Protein AF-A0A382SKE9-F1 (afdb_monomer)

Secondary structure (DSSP, 8-state):
--------HHHHHHTSSTT-EEEETTEEEEE--THHHHHHHHHHTTT---TTGGGB---HHHHTTSPPPGGGPPPP--BPPPPGGGGT-SS---S-EEE---EEEE--TTSTTS-EEEEETTS--SS-S--TTEEE-SEEEE-TTS-EE---HHHHHHTT-TT-----EEEEESSSSGGGEEEEETTT--EEEHHHHHHT--B-----GGGSPTTPPPP----SSBPEEEETT-TTS------------SS--HHHHHHHHHHHHHHH-SSHHHHHHT-----------PPP----------

Foldseek 3Di:
DQDADDDDLCCQQWPQDAQAWDQDPVAIKGFAHLVLLQVLLCVLQVNPSCPPPVFWDDDVVVQVVFDQDDPNDHTDTDGGDDDCVVSVNPGDDSTDIEHPDQKKKFCDCPFPVSFIKIAGHPDADPRDPDRPRIHHDQKWKAWPVLATHHQPVVCLQCVPPPPDPARMWTWQAPDPDQQRIKIAGPPPRRIDGSVSSQVSSFFAQRWRSSNDDYPDDTHGNGDPTGMGMDGSPDPVNDGRDDDDDDDDDPDPCVVVSVVVVVVVVVVVDPDPCVVCPPDPPPPDPDDDDDDDDDDDDDDDDD

Organism: NCBI:txid408172

pLDDT: mean 79.47, std 17.94, range [29.47, 97.69]

Solvent-accessible surface area (backbone atoms only — not comparable to full-atom values): 18640 Å² total; per-residue (Å²): 130,87,82,76,84,89,72,55,62,65,46,36,62,58,70,50,36,64,58,18,70,44,87,47,96,90,45,40,22,27,23,23,45,71,70,36,38,40,59,38,45,22,60,58,46,78,64,44,75,47,55,66,65,78,34,48,54,92,44,74,72,63,52,70,69,48,64,77,24,74,94,82,45,72,58,67,79,52,66,60,76,80,55,49,79,83,50,70,46,86,84,74,80,44,74,42,65,42,81,38,56,57,39,28,35,33,62,47,75,84,38,94,84,63,45,28,40,36,35,49,64,96,56,74,61,91,87,47,95,67,76,88,40,58,42,59,49,63,61,28,26,33,35,92,86,72,29,42,44,64,65,54,56,54,49,22,76,47,74,68,53,86,86,62,86,61,68,47,28,41,37,44,74,83,44,97,48,49,82,34,25,39,38,28,36,75,81,78,66,56,65,47,36,45,52,62,35,40,75,45,53,48,65,26,45,44,21,51,70,26,78,54,61,88,92,54,80,87,61,58,86,47,42,95,45,58,36,42,67,42,54,62,83,41,74,87,74,51,80,58,90,80,87,87,84,85,86,77,78,94,57,91,51,60,67,61,52,50,51,52,53,51,51,50,53,59,70,70,47,94,46,77,65,66,67,52,70,78,52,81,78,77,83,69,93,66,87,83,78,79,83,88,84,82,83,85,87,79,88,79,92,130

Mean predicted aligned error: 12.37 Å

Structure (mmCIF, N/CA/C/O backbone):
data_AF-A0A382SKE9-F1
#
_entry.id   AF-A0A382SKE9-F1
#
loop_
_atom_site.group_PDB
_atom_site.id
_atom_site.type_symbol
_atom_site.label_atom_id
_atom_site.label_alt_id
_atom_site.label_comp_id
_atom_site.label_asym_id
_atom_site.label_entity_id
_atom_site.label_seq_id
_atom_site.pdbx_PDB_ins_code
_atom_site.Cartn_x
_atom_site.Cartn_y
_atom_site.Cartn_z
_atom_site.occupancy
_atom_site.B_iso_or_equiv
_atom_site.auth_seq_id
_atom_site.auth_comp_id
_atom_site.auth_asym_id
_atom_site.auth_atom_id
_atom_site.pdbx_PDB_model_num
ATOM 1 N N . MET A 1 1 ? 15.390 18.878 5.653 1.00 39.81 1 MET A N 1
ATOM 2 C CA . MET A 1 1 ? 15.939 18.165 4.479 1.00 39.81 1 MET A CA 1
ATOM 3 C C . MET A 1 1 ? 14.994 17.024 4.163 1.00 39.81 1 MET A C 1
ATOM 5 O O . MET A 1 1 ? 14.797 16.182 5.027 1.00 39.81 1 MET A O 1
ATOM 9 N N . THR A 1 2 ? 14.357 17.025 2.995 1.00 45.34 2 THR A N 1
ATOM 10 C CA . THR A 1 2 ? 13.498 15.916 2.563 1.00 45.34 2 THR A CA 1
ATOM 11 C C . THR A 1 2 ? 14.372 14.668 2.455 1.00 45.34 2 THR A C 1
ATOM 13 O O . THR A 1 2 ? 15.352 14.669 1.715 1.00 45.34 2 THR A O 1
ATOM 16 N N . GLN A 1 3 ? 14.110 13.644 3.267 1.00 57.84 3 GLN A N 1
ATOM 17 C CA . GLN A 1 3 ? 14.824 12.375 3.155 1.00 57.84 3 GLN A CA 1
ATOM 18 C C . GLN A 1 3 ? 14.276 11.651 1.925 1.00 57.84 3 GLN A C 1
ATOM 20 O O . GLN A 1 3 ? 13.113 11.252 1.905 1.00 57.84 3 GLN A O 1
ATOM 25 N N . HIS A 1 4 ? 15.097 11.548 0.885 1.00 67.00 4 HIS A N 1
ATOM 26 C CA . HIS A 1 4 ? 14.795 10.771 -0.312 1.00 67.00 4 HIS A CA 1
ATOM 27 C C . HIS A 1 4 ? 15.313 9.346 -0.106 1.00 67.00 4 HIS A C 1
ATOM 29 O O . HIS A 1 4 ? 16.349 9.153 0.531 1.00 67.00 4 HIS A O 1
ATOM 35 N N . ILE A 1 5 ? 14.580 8.356 -0.612 1.00 77.44 5 ILE A N 1
ATOM 36 C CA . ILE A 1 5 ? 15.021 6.960 -0.591 1.00 77.44 5 ILE A CA 1
ATOM 37 C C . ILE A 1 5 ? 15.676 6.664 -1.928 1.00 77.44 5 ILE A C 1
ATOM 39 O O . ILE A 1 5 ? 15.006 6.644 -2.960 1.00 77.44 5 ILE A O 1
ATOM 43 N N . ASP A 1 6 ? 16.978 6.407 -1.887 1.00 82.19 6 ASP A N 1
ATOM 44 C CA . ASP A 1 6 ? 17.713 5.923 -3.044 1.00 82.19 6 ASP A CA 1
ATOM 45 C C . ASP A 1 6 ? 17.542 4.407 -3.156 1.00 82.19 6 ASP A C 1
ATOM 47 O O . ASP A 1 6 ? 17.850 3.650 -2.231 1.00 82.19 6 ASP A O 1
ATOM 51 N N . LEU A 1 7 ? 17.050 3.959 -4.310 1.00 85.44 7 LEU A N 1
ATOM 52 C CA . LEU A 1 7 ? 16.898 2.546 -4.636 1.00 85.44 7 LEU A CA 1
ATOM 53 C C . LEU A 1 7 ? 17.898 2.159 -5.716 1.00 85.44 7 LEU A C 1
ATOM 55 O O . LEU A 1 7 ? 18.053 2.842 -6.729 1.00 85.44 7 LEU A O 1
ATOM 59 N N . ARG A 1 8 ? 18.548 1.010 -5.538 1.00 87.88 8 ARG A N 1
ATOM 60 C CA . ARG A 1 8 ? 19.325 0.393 -6.617 1.00 87.88 8 ARG A CA 1
ATOM 61 C C . ARG A 1 8 ? 18.367 -0.089 -7.705 1.00 87.88 8 ARG A C 1
ATOM 63 O O . ARG A 1 8 ? 17.290 -0.595 -7.393 1.00 87.88 8 ARG A O 1
ATOM 70 N N . ALA A 1 9 ? 18.794 -0.048 -8.967 1.00 86.88 9 ALA A N 1
ATOM 71 C CA . ALA A 1 9 ? 17.997 -0.555 -10.089 1.00 86.88 9 ALA A CA 1
ATOM 72 C C . ALA A 1 9 ? 17.518 -2.003 -9.866 1.00 86.88 9 ALA A C 1
ATOM 74 O O . ALA A 1 9 ? 16.370 -2.333 -10.144 1.00 86.88 9 ALA A O 1
ATOM 75 N N . SER A 1 10 ? 18.360 -2.857 -9.277 1.00 88.38 10 SER A N 1
ATOM 76 C CA . SER A 1 10 ? 17.974 -4.223 -8.916 1.00 88.38 10 SER A CA 1
ATOM 77 C C . SER A 1 10 ? 16.873 -4.276 -7.854 1.00 88.38 10 SER A C 1
ATOM 79 O O . SER A 1 10 ? 15.974 -5.099 -7.960 1.00 88.38 10 SER A O 1
ATOM 81 N N . GLN A 1 11 ? 16.890 -3.395 -6.852 1.00 89.44 11 GLN A N 1
ATOM 82 C CA . GLN A 1 11 ? 15.821 -3.337 -5.850 1.00 89.44 11 GLN A CA 1
ATOM 83 C C . GLN A 1 11 ? 14.504 -2.892 -6.488 1.00 89.44 11 GLN A C 1
ATOM 85 O O . GLN A 1 11 ? 13.467 -3.485 -6.204 1.00 89.44 11 GLN A O 1
ATOM 90 N N . LEU A 1 12 ? 14.553 -1.908 -7.390 1.00 88.44 12 LEU A N 1
ATOM 91 C CA . LEU A 1 12 ? 13.379 -1.468 -8.137 1.00 88.44 12 LEU A CA 1
ATOM 92 C C . LEU A 1 12 ? 12.776 -2.604 -8.976 1.00 88.44 12 LEU A C 1
ATOM 94 O O . LEU A 1 12 ? 11.573 -2.829 -8.929 1.00 88.44 12 LEU A O 1
ATOM 98 N N . LEU A 1 13 ? 13.609 -3.340 -9.712 1.00 87.88 13 LEU A N 1
ATOM 99 C CA . LEU A 1 13 ? 13.142 -4.395 -10.613 1.00 87.88 13 LEU A CA 1
ATOM 100 C C . LEU A 1 13 ? 12.685 -5.659 -9.876 1.00 87.88 13 LEU A C 1
ATOM 102 O O . LEU A 1 13 ? 11.699 -6.273 -10.275 1.00 87.88 13 LEU A O 1
ATOM 106 N N . PHE A 1 14 ? 13.388 -6.057 -8.812 1.00 87.88 14 PHE A N 1
ATOM 107 C CA . PHE A 1 14 ? 13.167 -7.358 -8.176 1.00 87.88 14 PHE A CA 1
ATOM 108 C C . PHE A 1 14 ? 12.339 -7.324 -6.901 1.00 87.88 14 PHE A C 1
ATOM 110 O O . PHE A 1 14 ? 11.853 -8.390 -6.537 1.00 87.88 14 PHE A O 1
ATOM 117 N N . ASN A 1 15 ? 12.175 -6.161 -6.253 1.00 87.56 15 ASN A N 1
ATOM 118 C CA . ASN A 1 15 ? 11.471 -6.029 -4.968 1.00 87.56 15 ASN A CA 1
ATOM 119 C C . ASN A 1 15 ? 10.413 -4.912 -4.945 1.00 87.56 15 ASN A C 1
ATOM 121 O O . ASN A 1 15 ? 9.467 -4.995 -4.165 1.00 87.56 15 ASN A O 1
ATOM 125 N N . HIS A 1 16 ? 10.594 -3.852 -5.741 1.00 88.88 16 HIS A N 1
ATOM 126 C CA . HIS A 1 16 ? 9.855 -2.597 -5.578 1.00 88.88 16 HIS A CA 1
ATOM 127 C C . HIS A 1 16 ? 9.208 -2.074 -6.869 1.00 88.88 16 HIS A C 1
ATOM 129 O O . HIS A 1 16 ? 9.107 -0.866 -7.077 1.00 88.88 16 HIS A O 1
ATOM 135 N N . GLY A 1 17 ? 8.769 -2.970 -7.754 1.00 89.38 17 GLY A N 1
ATOM 136 C CA . GLY A 1 17 ? 8.074 -2.576 -8.981 1.00 89.38 17 GLY A CA 1
ATOM 137 C C . GLY A 1 17 ? 6.630 -2.098 -8.738 1.00 89.38 17 GLY A C 1
ATOM 138 O O . GLY A 1 17 ? 6.156 -2.096 -7.601 1.00 89.38 17 GLY A O 1
ATOM 139 N N . PRO A 1 18 ? 5.899 -1.717 -9.800 1.00 89.75 18 PRO A N 1
ATOM 140 C CA . PRO A 1 18 ? 4.467 -1.418 -9.772 1.00 89.75 18 PRO A CA 1
ATOM 141 C C . PRO A 1 18 ? 3.656 -2.427 -8.953 1.00 89.75 18 PRO A C 1
ATOM 143 O O . PRO A 1 18 ? 3.809 -3.635 -9.130 1.00 89.75 18 PRO A O 1
ATOM 146 N N . GLY A 1 19 ? 2.808 -1.935 -8.051 1.00 91.25 19 GLY A N 1
ATOM 147 C CA . GLY A 1 19 ? 2.016 -2.741 -7.116 1.00 91.25 19 GLY A CA 1
ATOM 148 C C . GLY A 1 19 ? 2.720 -3.105 -5.808 1.00 91.25 19 GLY A C 1
ATOM 149 O O . GLY A 1 19 ? 2.055 -3.553 -4.877 1.00 91.25 19 GLY A O 1
ATOM 150 N N . SER A 1 20 ? 4.034 -2.903 -5.695 1.00 93.19 20 SER A N 1
ATOM 151 C CA . SER A 1 20 ? 4.752 -3.128 -4.437 1.00 93.19 20 SER A CA 1
ATOM 152 C C . SER A 1 20 ? 4.498 -2.004 -3.428 1.00 93.19 20 SER A C 1
ATOM 154 O O . SER A 1 20 ? 4.253 -0.855 -3.806 1.00 93.19 20 SER A O 1
ATOM 156 N N . ILE A 1 21 ? 4.594 -2.334 -2.138 1.00 94.56 21 ILE A N 1
ATOM 157 C CA . ILE A 1 21 ? 4.507 -1.370 -1.036 1.00 94.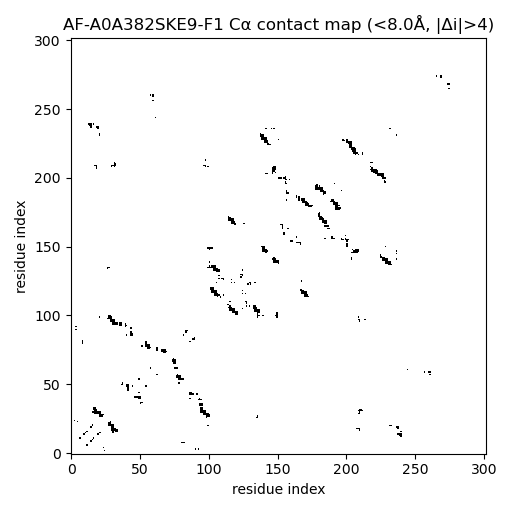56 21 ILE A CA 1
ATOM 158 C C . ILE A 1 21 ? 5.926 -1.018 -0.575 1.00 94.56 21 ILE A C 1
ATOM 160 O O . ILE A 1 21 ? 6.715 -1.892 -0.215 1.00 94.56 21 ILE A O 1
ATOM 164 N N . LEU A 1 22 ? 6.234 0.275 -0.572 1.00 91.94 22 LEU A N 1
ATOM 165 C CA . LEU A 1 22 ? 7.480 0.871 -0.108 1.00 91.94 22 LEU A CA 1
ATOM 166 C C . LEU A 1 22 ? 7.272 1.553 1.241 1.00 91.94 22 LEU A C 1
ATOM 168 O O . LEU A 1 22 ? 6.357 2.357 1.396 1.00 91.94 22 LEU A O 1
ATOM 172 N N . GLU A 1 23 ? 8.161 1.296 2.199 1.00 90.69 23 GLU A N 1
ATOM 173 C CA . GLU A 1 23 ? 8.243 2.101 3.419 1.00 90.69 23 GLU A CA 1
ATOM 174 C C . GLU A 1 23 ? 8.985 3.395 3.125 1.00 90.69 23 GLU A C 1
ATOM 176 O O . GLU A 1 23 ? 10.154 3.360 2.737 1.00 90.69 23 GLU A O 1
ATOM 181 N N . THR A 1 24 ? 8.334 4.535 3.344 1.00 88.31 24 THR A N 1
ATOM 182 C CA . THR A 1 24 ? 9.007 5.831 3.296 1.00 88.31 24 THR A CA 1
ATOM 183 C C . THR A 1 24 ? 9.057 6.481 4.665 1.00 88.31 24 THR A C 1
ATOM 185 O O . THR A 1 24 ? 8.351 6.102 5.597 1.00 88.31 24 THR A O 1
ATOM 188 N N . THR A 1 25 ? 9.878 7.516 4.778 1.00 83.94 25 THR A N 1
ATOM 189 C CA . THR A 1 25 ? 9.990 8.348 5.981 1.00 83.94 25 THR A CA 1
ATOM 190 C C . THR A 1 25 ? 8.701 9.107 6.294 1.00 83.94 25 THR A C 1
ATOM 192 O O . THR A 1 25 ? 8.502 9.525 7.427 1.00 83.94 25 THR A O 1
ATOM 195 N N . ARG A 1 26 ? 7.806 9.252 5.306 1.00 84.94 26 ARG A N 1
ATOM 196 C CA . ARG A 1 26 ? 6.473 9.855 5.452 1.00 84.94 26 ARG A CA 1
ATOM 197 C C . ARG A 1 26 ? 5.353 8.814 5.508 1.00 84.94 26 ARG A C 1
ATOM 199 O O . ARG A 1 26 ? 4.191 9.156 5.341 1.00 84.94 26 ARG A O 1
ATOM 206 N N . GLY A 1 27 ? 5.704 7.548 5.718 1.00 90.06 27 GLY A N 1
ATOM 207 C CA . GLY A 1 27 ? 4.767 6.436 5.721 1.00 90.06 27 GLY A CA 1
ATOM 208 C C . GLY A 1 27 ? 4.791 5.625 4.427 1.00 90.06 27 GLY A C 1
ATOM 209 O O . GLY A 1 27 ? 5.575 5.896 3.511 1.00 90.06 27 GLY A O 1
ATOM 210 N N . PRO A 1 28 ? 3.983 4.566 4.366 1.00 94.12 28 PRO A N 1
ATOM 211 C CA . PRO A 1 28 ? 4.026 3.632 3.264 1.00 94.12 28 PRO A CA 1
ATOM 212 C C . PRO A 1 28 ? 3.309 4.137 2.020 1.00 94.12 28 PRO A C 1
ATOM 214 O O . PRO A 1 28 ? 2.288 4.825 2.081 1.00 94.12 28 PRO A O 1
ATOM 217 N N . VAL A 1 29 ? 3.856 3.753 0.875 1.00 92.94 29 VAL A N 1
ATOM 218 C CA . VAL A 1 29 ? 3.311 4.088 -0.436 1.00 92.94 29 VAL A CA 1
ATOM 219 C C . VAL A 1 29 ? 3.298 2.858 -1.330 1.00 92.94 29 VAL A C 1
ATOM 221 O O . VAL A 1 29 ? 4.190 2.019 -1.251 1.00 92.94 29 VAL A O 1
ATOM 224 N N . VAL A 1 30 ? 2.314 2.757 -2.213 1.00 93.75 30 VAL A N 1
ATOM 225 C CA . VAL A 1 30 ? 2.325 1.808 -3.326 1.00 93.75 30 VAL A CA 1
ATOM 226 C C . VAL A 1 30 ? 3.017 2.444 -4.531 1.00 93.75 30 VAL A C 1
ATOM 228 O O . VAL A 1 30 ? 2.797 3.619 -4.835 1.00 93.75 30 VAL A O 1
ATOM 231 N N . VAL A 1 31 ? 3.863 1.683 -5.223 1.00 91.81 31 VAL A N 1
ATOM 232 C CA . VAL A 1 31 ? 4.441 2.093 -6.512 1.00 91.81 31 VAL A CA 1
ATOM 233 C C . VAL A 1 31 ? 3.374 1.934 -7.586 1.00 91.81 31 VAL A C 1
ATOM 235 O O . VAL A 1 31 ? 2.804 0.853 -7.713 1.00 91.81 31 VAL A O 1
ATOM 238 N N . THR A 1 32 ? 3.088 2.983 -8.357 1.00 89.44 32 THR A N 1
ATOM 239 C CA . THR A 1 32 ? 1.950 2.971 -9.288 1.00 89.44 32 THR A CA 1
ATOM 240 C C . THR A 1 32 ? 2.293 2.298 -10.611 1.00 89.44 32 THR A C 1
ATOM 242 O O . THR A 1 32 ? 2.007 1.126 -10.824 1.00 89.44 32 THR A O 1
ATOM 245 N N . HIS A 1 33 ? 2.974 2.994 -11.508 1.00 83.50 33 HIS A N 1
ATOM 246 C CA . HIS A 1 33 ? 3.354 2.451 -12.803 1.00 83.50 33 HIS A CA 1
ATOM 247 C C . HIS A 1 33 ? 4.697 3.015 -13.252 1.00 83.50 33 HIS A C 1
ATOM 249 O O . HIS A 1 33 ? 5.097 4.123 -12.891 1.00 83.50 33 HIS A O 1
ATOM 255 N N . PHE A 1 34 ? 5.384 2.267 -14.115 1.00 79.50 34 PHE A N 1
ATOM 256 C CA . PHE A 1 34 ? 6.631 2.733 -14.716 1.00 79.50 34 PHE A CA 1
ATOM 257 C C . PHE A 1 34 ? 6.430 3.821 -15.771 1.00 79.50 34 PHE A C 1
ATOM 259 O O . PHE A 1 34 ? 7.391 4.498 -16.104 1.00 79.50 34 PHE A O 1
ATOM 266 N N . GLY A 1 35 ? 5.203 4.061 -16.252 1.00 72.50 35 GLY A N 1
ATOM 267 C CA . GLY A 1 35 ? 4.931 5.198 -17.147 1.00 72.50 35 GLY A CA 1
ATOM 268 C C . GLY A 1 35 ? 5.333 6.556 -16.546 1.00 72.50 35 GLY A C 1
ATOM 269 O O . GLY A 1 35 ? 5.729 7.451 -17.281 1.00 72.50 35 GLY A O 1
ATOM 270 N N . GLY A 1 36 ? 5.334 6.686 -15.211 1.00 67.25 36 GLY A N 1
ATOM 271 C CA . GLY A 1 36 ? 5.851 7.877 -14.535 1.00 67.25 36 GLY A CA 1
ATOM 272 C C . GLY A 1 36 ? 7.364 8.077 -14.690 1.00 67.25 36 GLY A C 1
ATOM 273 O O . GLY A 1 36 ? 7.828 9.206 -14.554 1.00 67.25 36 GLY A O 1
ATOM 274 N N . LEU A 1 37 ? 8.133 7.024 -15.002 1.00 76.06 37 LEU A N 1
ATOM 275 C CA . LEU A 1 37 ? 9.566 7.142 -15.291 1.00 76.06 37 LEU A CA 1
ATOM 276 C C . LEU A 1 37 ? 9.797 7.973 -16.551 1.00 76.06 37 LEU A C 1
ATOM 278 O O . LEU A 1 37 ? 10.648 8.850 -16.531 1.00 76.06 37 LEU A O 1
ATOM 282 N N . ASP A 1 38 ? 9.023 7.737 -17.613 1.00 73.12 38 ASP A N 1
ATOM 283 C CA . ASP A 1 38 ? 9.153 8.463 -18.881 1.00 73.12 38 ASP A CA 1
ATOM 284 C C . ASP A 1 38 ? 8.918 9.965 -18.682 1.00 73.12 38 ASP A C 1
ATOM 286 O O . ASP A 1 38 ? 9.811 10.784 -18.906 1.00 73.12 38 ASP A O 1
ATOM 290 N N . SER A 1 39 ? 7.772 10.326 -18.095 1.00 72.81 39 SER A N 1
ATOM 291 C CA . SER A 1 39 ? 7.455 11.727 -17.811 1.00 72.81 39 SER A CA 1
ATOM 292 C C . SER A 1 39 ? 8.457 12.380 -16.855 1.00 72.81 39 SER A C 1
ATOM 294 O O . SER A 1 39 ? 8.861 13.520 -17.075 1.00 72.81 39 SER A O 1
ATOM 296 N N . SER A 1 40 ? 8.878 11.676 -15.797 1.00 74.50 40 SER A N 1
ATOM 297 C CA . SER A 1 40 ? 9.775 12.252 -14.787 1.00 74.50 40 SER A CA 1
ATOM 298 C C . SER A 1 40 ? 11.200 12.409 -15.320 1.00 74.50 40 SER A C 1
ATOM 300 O O . SER A 1 40 ? 11.827 13.436 -15.081 1.00 74.50 40 SER A O 1
ATOM 302 N N . ILE A 1 41 ? 11.713 11.439 -16.084 1.00 75.44 41 ILE A N 1
ATOM 303 C CA . ILE A 1 41 ? 13.044 11.524 -16.705 1.00 75.44 41 ILE A CA 1
ATOM 304 C C . ILE A 1 41 ? 13.053 12.583 -17.812 1.00 75.44 41 ILE A C 1
ATOM 306 O O . ILE A 1 41 ? 14.002 13.365 -17.897 1.00 75.44 41 ILE A O 1
ATOM 310 N N . GLY A 1 42 ? 11.992 12.669 -18.620 1.00 70.12 42 GLY A N 1
ATOM 311 C CA . GLY A 1 42 ? 11.848 13.721 -19.627 1.00 70.12 42 GLY A CA 1
ATOM 312 C C . GLY A 1 42 ? 11.896 15.126 -19.014 1.00 70.12 42 GLY A C 1
ATOM 313 O O . GLY A 1 42 ? 12.582 16.004 -19.535 1.00 70.12 42 GLY A O 1
ATOM 314 N N . MET A 1 43 ? 11.247 15.337 -17.861 1.00 69.44 43 MET A N 1
ATOM 315 C CA . MET A 1 43 ? 11.334 16.609 -17.129 1.00 69.44 43 MET A CA 1
ATOM 316 C C . MET A 1 43 ? 12.750 16.902 -16.615 1.00 69.44 43 MET A C 1
ATOM 318 O O . MET A 1 43 ? 13.204 18.040 -16.706 1.00 69.44 43 MET A O 1
ATOM 322 N N . LEU A 1 44 ? 13.457 15.894 -16.093 1.00 70.62 44 LEU A N 1
ATOM 323 C CA . LEU A 1 44 ? 14.796 16.068 -15.510 1.00 70.62 44 LEU A CA 1
ATOM 324 C C . LEU A 1 44 ? 15.875 16.368 -16.547 1.00 70.62 44 LEU A C 1
ATOM 326 O O . LEU A 1 44 ? 16.840 17.064 -16.259 1.00 70.62 44 LEU A O 1
ATOM 330 N N . THR A 1 45 ? 15.685 15.895 -17.771 1.00 65.94 45 THR A N 1
ATOM 331 C CA . THR A 1 45 ? 16.643 16.056 -18.868 1.00 65.94 45 THR A CA 1
ATOM 332 C C . THR A 1 45 ? 16.324 17.274 -19.748 1.00 65.94 45 THR A C 1
ATOM 334 O O . THR A 1 45 ? 16.689 17.314 -20.924 1.00 65.94 45 THR A O 1
ATOM 337 N N . ASN A 1 46 ? 15.638 18.285 -19.189 1.00 65.81 46 ASN A N 1
ATOM 338 C CA . ASN A 1 46 ? 15.194 19.503 -19.883 1.00 65.81 46 ASN A CA 1
ATOM 339 C C . ASN A 1 46 ? 14.407 19.218 -21.178 1.00 65.81 46 ASN A C 1
ATOM 341 O O . ASN A 1 46 ? 14.551 19.924 -22.176 1.00 65.81 46 ASN A O 1
ATOM 345 N N . GLY A 1 47 ? 13.587 18.163 -21.186 1.00 61.91 47 GLY A N 1
ATOM 346 C CA . GLY A 1 47 ? 12.786 17.771 -22.344 1.00 61.91 47 GLY A CA 1
ATOM 347 C C . GLY A 1 47 ? 13.537 16.964 -23.407 1.00 61.91 47 GLY A C 1
ATOM 348 O O . GLY A 1 47 ? 12.952 16.660 -24.447 1.00 61.91 47 GLY A O 1
ATOM 349 N N . ARG A 1 48 ? 14.801 16.571 -23.179 1.00 65.00 48 ARG A N 1
ATOM 350 C CA . ARG A 1 48 ? 15.424 15.533 -24.013 1.00 65.00 48 ARG A CA 1
ATOM 351 C C . ARG A 1 48 ? 14.656 14.224 -23.809 1.00 65.00 48 ARG A C 1
ATOM 353 O O . ARG A 1 48 ? 14.484 13.757 -22.691 1.00 65.00 48 ARG A O 1
ATOM 360 N N . MET A 1 49 ? 14.208 13.592 -24.890 1.00 59.22 49 MET A N 1
ATOM 361 C CA . MET A 1 49 ? 13.578 12.265 -24.826 1.00 59.22 49 MET A CA 1
ATOM 362 C C . MET A 1 49 ? 14.643 11.172 -24.635 1.00 59.22 49 MET A C 1
ATOM 364 O O . MET A 1 49 ? 14.913 10.388 -25.544 1.00 59.22 49 MET A O 1
ATOM 368 N N . VAL A 1 50 ? 15.288 11.159 -23.465 1.00 71.06 50 VAL A N 1
ATOM 369 C CA . VAL A 1 50 ? 16.384 10.235 -23.129 1.00 71.06 50 VAL A CA 1
ATOM 370 C C . VAL A 1 50 ? 15.828 8.842 -22.808 1.00 71.06 50 VAL A C 1
ATOM 372 O O . VAL A 1 50 ? 16.308 7.832 -23.315 1.00 71.06 50 VAL A O 1
ATOM 375 N N . PHE A 1 51 ? 14.756 8.760 -22.019 1.00 76.81 51 PHE A N 1
ATOM 376 C CA . PHE A 1 51 ? 14.054 7.508 -21.728 1.00 76.81 51 PHE A CA 1
ATOM 377 C C . PHE A 1 51 ? 12.768 7.422 -22.569 1.00 76.81 51 PHE A C 1
ATOM 379 O O . PHE A 1 51 ? 12.157 8.454 -22.813 1.00 76.81 51 PHE A O 1
ATOM 386 N N . PRO A 1 52 ? 12.366 6.235 -23.061 1.00 78.62 52 PRO A N 1
ATOM 387 C CA . PRO A 1 52 ? 13.045 4.944 -22.932 1.00 78.62 52 PRO A CA 1
ATOM 388 C C . PRO A 1 52 ? 14.142 4.689 -23.989 1.00 78.62 52 PRO A C 1
ATOM 390 O O . PRO A 1 52 ? 14.833 3.674 -23.898 1.00 78.62 52 PRO A O 1
ATOM 393 N N . ARG A 1 53 ? 14.321 5.578 -24.981 1.00 82.31 53 ARG A N 1
ATOM 394 C CA . ARG A 1 53 ? 15.163 5.335 -26.174 1.00 82.31 53 ARG A CA 1
ATOM 395 C C . ARG A 1 53 ? 16.645 5.086 -25.876 1.00 82.31 53 ARG A C 1
ATOM 397 O O . ARG A 1 53 ? 17.158 4.051 -26.283 1.00 82.31 53 ARG A O 1
ATOM 404 N N . GLU A 1 54 ? 17.329 5.985 -25.170 1.00 84.25 54 GLU A N 1
ATOM 405 C CA . GLU A 1 54 ? 18.777 5.869 -24.890 1.00 84.25 54 GLU A CA 1
ATOM 406 C C . GLU A 1 54 ? 19.100 4.714 -23.918 1.00 84.25 54 GLU A C 1
ATOM 408 O O . GLU A 1 54 ? 20.248 4.297 -23.776 1.00 84.25 54 GLU A O 1
ATOM 413 N N . PHE A 1 55 ? 18.076 4.158 -23.265 1.00 87.25 55 PHE A N 1
ATOM 414 C CA . PHE A 1 55 ? 18.192 3.051 -22.318 1.00 87.25 55 PHE A CA 1
ATOM 415 C C . PHE A 1 55 ? 17.666 1.719 -22.876 1.00 87.25 55 PHE A C 1
ATOM 417 O O . PHE A 1 55 ? 17.490 0.763 -22.116 1.00 87.25 55 PHE A O 1
ATOM 424 N N . GLU A 1 56 ? 17.410 1.631 -24.183 1.00 88.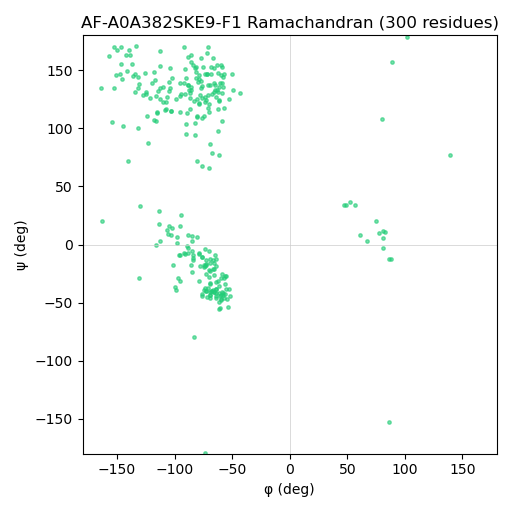75 56 GLU A N 1
ATOM 425 C CA . GLU A 1 56 ? 17.069 0.376 -24.858 1.00 88.75 56 GLU A CA 1
ATOM 426 C C . GLU A 1 56 ? 18.255 -0.605 -24.827 1.00 88.75 56 GLU A C 1
ATOM 428 O O . GLU A 1 56 ? 19.391 -0.262 -25.149 1.00 88.75 56 GLU A O 1
ATOM 433 N N . ILE A 1 57 ? 17.993 -1.854 -24.440 1.00 87.62 57 ILE A N 1
ATOM 434 C CA . ILE A 1 57 ? 18.959 -2.950 -24.526 1.00 87.62 57 ILE A CA 1
ATOM 435 C C . ILE A 1 57 ? 18.776 -3.613 -25.889 1.00 87.62 57 ILE A C 1
ATOM 437 O O . ILE A 1 57 ? 17.841 -4.388 -26.104 1.00 87.62 57 ILE A O 1
ATOM 441 N N . ILE A 1 58 ? 19.697 -3.327 -26.805 1.00 83.25 58 ILE A N 1
ATOM 442 C CA . ILE A 1 58 ? 19.706 -3.913 -28.145 1.00 83.25 58 ILE A CA 1
ATOM 443 C C . ILE A 1 58 ? 20.368 -5.291 -28.077 1.00 83.25 58 ILE A C 1
ATOM 445 O O . ILE A 1 58 ? 21.584 -5.427 -28.157 1.00 83.25 58 ILE A O 1
ATOM 449 N N . GLU A 1 59 ? 19.550 -6.331 -27.932 1.00 81.94 59 GLU A N 1
ATOM 450 C CA . GLU A 1 59 ? 19.990 -7.722 -28.053 1.00 81.94 59 GLU A CA 1
ATOM 451 C C . GLU A 1 59 ? 19.015 -8.478 -28.971 1.00 81.94 59 GLU A C 1
ATOM 453 O O . GLU A 1 59 ? 17.917 -8.849 -28.530 1.00 81.94 59 GLU A O 1
ATOM 458 N N . PRO A 1 60 ? 19.372 -8.687 -30.255 1.00 77.19 60 PRO A N 1
ATOM 459 C CA . PRO A 1 60 ? 18.478 -9.271 -31.254 1.00 77.19 60 PRO A CA 1
ATOM 460 C C . PRO A 1 60 ? 17.912 -10.632 -30.849 1.00 77.19 60 PRO A C 1
ATOM 462 O O . PRO A 1 60 ? 16.734 -10.903 -31.083 1.00 77.19 60 PRO A O 1
ATOM 465 N N . ARG A 1 61 ? 18.719 -11.477 -30.194 1.00 76.19 61 ARG A N 1
ATOM 466 C CA . ARG A 1 61 ? 18.298 -12.831 -29.809 1.00 76.19 61 ARG A CA 1
ATOM 467 C C . ARG A 1 61 ? 17.239 -12.798 -28.718 1.00 76.19 61 ARG A C 1
ATOM 469 O O . ARG A 1 61 ? 16.232 -13.484 -28.833 1.00 76.19 61 ARG A O 1
ATOM 476 N N . LEU A 1 62 ? 17.445 -11.984 -27.682 1.00 80.06 62 LEU A N 1
ATOM 477 C CA . LEU A 1 62 ? 16.472 -11.824 -26.597 1.00 80.06 62 LEU A CA 1
ATOM 478 C C . LEU A 1 62 ? 15.206 -11.128 -27.084 1.00 80.06 62 LEU A C 1
ATOM 480 O O . LEU A 1 62 ? 14.108 -11.537 -26.724 1.00 80.06 62 LEU A O 1
ATOM 484 N N . SER A 1 63 ? 15.361 -10.121 -27.943 1.00 81.25 63 SER A N 1
ATOM 485 C CA . SER A 1 63 ? 14.234 -9.395 -28.530 1.00 81.25 63 SER A CA 1
ATOM 486 C C . SER A 1 63 ? 13.345 -10.314 -29.371 1.00 81.25 63 SER A C 1
ATOM 488 O O . SER A 1 63 ? 12.129 -10.168 -29.350 1.00 81.25 63 SER A O 1
ATOM 490 N N . GLY A 1 64 ? 13.931 -11.298 -30.063 1.00 76.00 64 GLY A N 1
ATOM 491 C CA . GLY A 1 64 ? 13.189 -12.317 -30.812 1.00 76.00 64 GLY A CA 1
ATOM 492 C C . GLY A 1 64 ? 12.416 -13.320 -29.945 1.00 76.00 64 GLY A C 1
ATOM 493 O O . GLY A 1 64 ? 11.541 -14.005 -30.463 1.00 76.00 64 GLY A O 1
ATOM 494 N N . LEU A 1 65 ? 12.713 -13.410 -28.643 1.00 78.62 65 LEU A N 1
ATOM 495 C CA . LEU A 1 65 ? 11.985 -14.261 -27.690 1.00 78.62 65 LEU A CA 1
ATOM 496 C C . LEU A 1 65 ? 10.823 -13.535 -27.004 1.00 78.62 65 LEU A C 1
ATOM 498 O O . LEU A 1 65 ? 10.061 -14.157 -26.262 1.00 78.62 65 LEU A O 1
ATOM 502 N N . LEU A 1 66 ? 10.707 -12.221 -27.195 1.00 80.44 66 LEU A N 1
ATOM 503 C CA . LEU A 1 66 ? 9.637 -11.441 -26.597 1.00 80.44 66 LEU A CA 1
ATOM 504 C C . LEU A 1 66 ? 8.293 -11.745 -27.273 1.00 80.44 66 LEU A C 1
ATOM 506 O O . LEU A 1 66 ? 8.255 -12.026 -28.473 1.00 80.44 66 LEU A O 1
ATOM 510 N N . PRO A 1 67 ? 7.177 -11.695 -26.521 1.00 76.00 67 PRO A N 1
ATOM 511 C CA . PRO A 1 67 ? 5.862 -11.943 -27.089 1.00 76.00 67 PRO A CA 1
ATOM 512 C C . PRO A 1 67 ? 5.557 -10.936 -28.200 1.00 76.00 67 PRO A C 1
ATOM 514 O O . PRO A 1 67 ? 5.939 -9.767 -28.126 1.00 76.00 67 PRO A O 1
ATOM 517 N N . VAL A 1 68 ? 4.828 -11.389 -29.218 1.00 70.81 68 VAL A N 1
ATOM 518 C CA . VAL A 1 68 ? 4.263 -10.502 -30.241 1.00 70.81 68 VAL A CA 1
ATOM 519 C C . VAL A 1 68 ? 3.366 -9.482 -29.528 1.00 70.81 68 VAL A C 1
ATOM 521 O O . VAL A 1 68 ? 2.659 -9.850 -28.589 1.00 70.81 68 VAL A O 1
ATOM 524 N N . GLY A 1 69 ? 3.461 -8.203 -29.902 1.00 62.06 69 GLY A N 1
ATOM 525 C CA . GLY A 1 69 ? 2.883 -7.096 -29.135 1.00 62.06 69 GLY A CA 1
ATOM 526 C C . GLY A 1 69 ? 1.409 -7.294 -28.758 1.00 62.06 69 GLY A C 1
ATOM 527 O O . GLY A 1 69 ? 0.624 -7.900 -29.491 1.00 62.06 69 GLY A O 1
ATOM 528 N N . ILE A 1 70 ? 1.025 -6.769 -27.593 1.00 62.81 70 ILE A N 1
ATOM 529 C CA . ILE A 1 70 ? -0.359 -6.831 -27.107 1.00 62.81 70 ILE A CA 1
ATOM 530 C C . ILE A 1 70 ? -1.254 -6.050 -28.085 1.00 62.81 70 ILE A C 1
ATOM 532 O O . ILE A 1 70 ? -0.917 -4.937 -28.486 1.00 62.81 70 ILE A O 1
ATOM 536 N N . ALA A 1 71 ? -2.390 -6.639 -28.472 1.00 64.44 71 ALA A N 1
ATOM 537 C CA . ALA A 1 71 ? -3.417 -6.008 -29.312 1.00 64.44 71 ALA A CA 1
ATOM 538 C C . ALA A 1 71 ? -2.927 -5.479 -30.683 1.00 64.44 71 ALA A C 1
ATOM 540 O O . ALA A 1 71 ? -3.421 -4.465 -31.169 1.00 64.44 71 ALA A O 1
ATOM 541 N N . GLY A 1 72 ? -1.962 -6.156 -31.319 1.00 63.97 72 GLY A N 1
ATOM 542 C CA . GLY A 1 72 ? -1.447 -5.755 -32.638 1.00 63.97 72 GLY A CA 1
ATOM 543 C C . GLY A 1 72 ? -0.472 -4.572 -32.604 1.00 63.97 72 GLY A C 1
ATOM 544 O O . GLY A 1 72 ? -0.118 -4.042 -33.656 1.00 63.97 72 GLY A O 1
ATOM 545 N N . GLY A 1 73 ? -0.027 -4.163 -31.411 1.00 71.69 73 GLY A N 1
ATOM 546 C CA . GLY A 1 73 ? 1.049 -3.192 -31.241 1.00 71.69 73 GLY A CA 1
ATOM 547 C C . GLY A 1 73 ? 2.430 -3.744 -31.629 1.00 71.69 73 GLY A C 1
ATOM 548 O O . GLY A 1 73 ? 2.590 -4.951 -31.840 1.00 71.69 73 GLY A O 1
ATOM 549 N N . PRO A 1 74 ? 3.457 -2.875 -31.711 1.00 76.25 74 PRO A N 1
ATOM 550 C CA . PRO A 1 74 ? 4.830 -3.312 -31.944 1.00 76.25 74 PRO A CA 1
ATOM 551 C C . PRO A 1 74 ? 5.294 -4.281 -30.842 1.00 76.25 74 PRO A C 1
ATOM 553 O O . PRO A 1 74 ? 4.804 -4.204 -29.709 1.00 76.25 74 PRO A O 1
ATOM 556 N N . PRO A 1 75 ? 6.240 -5.192 -31.142 1.00 76.88 75 PRO A N 1
ATOM 557 C CA . PRO A 1 75 ? 6.807 -6.065 -30.122 1.00 76.88 75 PRO A CA 1
ATOM 558 C C . PRO A 1 75 ? 7.430 -5.219 -29.002 1.00 76.88 75 PRO A C 1
ATOM 560 O O . PRO A 1 75 ? 7.989 -4.149 -29.279 1.00 76.88 75 PRO A O 1
ATOM 563 N N . PRO A 1 76 ? 7.343 -5.672 -27.741 1.00 84.06 76 PRO A N 1
ATOM 564 C CA . PRO A 1 76 ? 7.946 -4.951 -26.638 1.00 84.06 76 PRO A CA 1
ATOM 565 C C . PRO A 1 76 ? 9.466 -4.910 -26.818 1.00 84.06 76 PRO A C 1
ATOM 567 O O . PRO A 1 76 ? 10.070 -5.766 -27.467 1.00 84.06 76 PRO A O 1
ATOM 570 N N . LYS A 1 77 ? 10.081 -3.888 -26.233 1.00 85.81 77 LYS A N 1
ATOM 571 C CA . LYS A 1 77 ? 11.526 -3.672 -26.245 1.00 85.81 77 LYS A CA 1
ATOM 572 C C . LYS A 1 77 ? 12.087 -3.849 -24.843 1.00 85.81 77 LYS A C 1
ATOM 574 O O . LYS A 1 77 ? 11.385 -3.661 -23.849 1.00 85.81 77 LYS A O 1
ATOM 579 N N . LEU A 1 78 ? 13.358 -4.225 -24.767 1.00 86.88 78 LEU A N 1
ATOM 580 C CA . LEU A 1 78 ? 14.073 -4.333 -23.502 1.00 86.88 78 LEU A CA 1
ATOM 581 C C . LEU A 1 78 ? 14.646 -2.969 -23.142 1.00 86.88 78 LEU A C 1
ATOM 583 O O . LEU A 1 78 ? 15.286 -2.337 -23.975 1.00 86.88 78 LEU A O 1
ATOM 587 N N . HIS A 1 79 ? 14.467 -2.542 -21.897 1.00 88.00 79 HIS A N 1
ATOM 588 C CA . HIS A 1 79 ? 15.043 -1.299 -21.393 1.00 88.00 79 HIS A CA 1
ATOM 589 C C . HIS A 1 79 ? 15.723 -1.543 -20.051 1.00 88.00 79 HIS A C 1
ATOM 591 O O . HIS A 1 79 ? 15.238 -2.330 -19.233 1.00 88.00 79 HIS A O 1
ATOM 597 N N . ARG A 1 80 ? 16.839 -0.852 -19.812 1.00 88.50 80 ARG A N 1
ATOM 598 C CA . ARG A 1 80 ? 17.453 -0.770 -18.484 1.00 88.50 80 ARG A CA 1
ATOM 599 C C . ARG A 1 80 ? 16.909 0.439 -17.729 1.00 88.50 80 ARG A C 1
ATOM 601 O O . ARG A 1 80 ? 16.565 1.455 -18.323 1.00 88.50 80 ARG A O 1
ATOM 608 N N . VAL A 1 81 ? 16.877 0.343 -16.406 1.00 86.81 81 VAL A N 1
ATOM 609 C CA . VAL A 1 81 ? 16.577 1.496 -15.552 1.00 86.81 81 VAL A CA 1
ATOM 610 C C . VAL A 1 81 ? 17.839 2.366 -15.451 1.00 86.81 81 VAL A C 1
ATOM 612 O O . VAL A 1 81 ? 18.900 1.817 -15.135 1.00 86.81 81 VAL A O 1
ATOM 615 N N . PRO A 1 82 ? 17.758 3.684 -15.708 1.00 85.44 82 PRO A N 1
ATOM 616 C CA . PRO A 1 82 ? 18.889 4.587 -15.520 1.00 85.44 82 PRO A CA 1
ATOM 617 C C . PRO A 1 82 ? 19.261 4.761 -14.048 1.00 85.44 82 PRO A C 1
ATOM 619 O O . PRO A 1 82 ? 18.413 4.686 -13.158 1.00 85.44 82 PRO A O 1
ATOM 622 N N . SER A 1 83 ? 20.531 5.058 -13.790 1.00 84.81 83 SER A N 1
ATOM 623 C CA . SER A 1 83 ? 20.988 5.569 -12.497 1.00 84.81 83 SER A CA 1
ATOM 624 C C . SER A 1 83 ? 20.841 7.093 -12.412 1.00 84.81 83 SER A C 1
ATOM 626 O O . SER A 1 83 ? 20.834 7.777 -13.432 1.00 84.81 83 SER A O 1
ATOM 628 N N . ASN A 1 84 ? 20.764 7.640 -11.192 1.00 84.69 84 ASN A N 1
ATOM 629 C CA . ASN A 1 84 ? 20.642 9.089 -10.974 1.00 84.69 84 ASN A CA 1
ATOM 630 C C . ASN A 1 84 ? 21.720 9.922 -11.712 1.00 84.69 84 ASN A C 1
ATOM 632 O O . ASN A 1 84 ? 21.339 10.901 -12.352 1.00 84.69 84 ASN A O 1
ATOM 636 N N . PRO A 1 85 ? 23.023 9.552 -11.707 1.00 84.69 85 PRO A N 1
ATOM 637 C CA . PRO A 1 85 ? 24.048 10.310 -12.433 1.00 84.69 85 PRO A CA 1
ATOM 638 C C . PRO A 1 85 ? 23.865 10.329 -13.956 1.00 84.69 85 PRO A C 1
ATOM 640 O O . PRO A 1 85 ? 24.209 11.317 -14.592 1.00 84.69 85 PRO A O 1
ATOM 643 N N . GLU A 1 86 ? 23.322 9.261 -14.551 1.00 83.75 86 GLU A N 1
ATOM 644 C CA . GLU A 1 86 ? 23.151 9.155 -16.012 1.00 83.75 86 GLU A CA 1
ATOM 645 C C . GLU A 1 86 ? 22.076 10.095 -16.564 1.00 83.75 86 GLU A C 1
ATOM 647 O O . GLU A 1 86 ? 22.084 10.404 -17.751 1.00 83.75 86 GLU A O 1
ATOM 652 N N . ILE A 1 87 ? 21.151 10.540 -15.714 1.00 82.19 87 ILE A N 1
ATOM 653 C CA . ILE A 1 87 ? 20.057 11.449 -16.079 1.00 82.19 87 ILE A CA 1
ATOM 654 C C . ILE A 1 87 ? 20.187 12.818 -15.397 1.00 82.19 87 ILE A C 1
ATOM 656 O O . ILE A 1 87 ? 19.195 13.533 -15.292 1.00 82.19 87 ILE A O 1
ATOM 660 N N . ASP A 1 88 ? 21.381 13.148 -14.885 1.00 78.56 88 ASP A N 1
ATOM 661 C CA . ASP A 1 88 ? 21.663 14.367 -14.104 1.00 78.56 88 ASP A CA 1
ATOM 662 C C . ASP A 1 88 ? 20.624 14.624 -12.991 1.00 78.56 88 ASP A C 1
ATOM 664 O O . ASP A 1 88 ? 20.252 15.751 -12.657 1.00 78.56 88 ASP A O 1
ATOM 668 N N . ASN A 1 89 ? 20.101 13.544 -12.403 1.00 74.81 89 ASN A N 1
ATOM 669 C CA . ASN A 1 89 ? 19.114 13.659 -11.347 1.00 74.81 89 ASN A CA 1
ATOM 670 C C . ASN A 1 89 ? 19.818 13.910 -10.020 1.00 74.81 89 ASN A C 1
ATOM 672 O O . ASN A 1 89 ? 20.362 12.993 -9.403 1.00 74.81 89 ASN A O 1
ATOM 676 N N . GLN A 1 90 ? 19.756 15.152 -9.552 1.00 68.25 90 GLN A N 1
ATOM 677 C CA . GLN A 1 90 ? 20.431 15.512 -8.317 1.00 68.25 90 GLN A CA 1
ATOM 678 C C . GLN A 1 90 ? 19.676 15.015 -7.077 1.00 68.25 90 GLN A C 1
ATOM 680 O O . GLN A 1 90 ? 20.356 14.489 -6.201 1.00 68.25 90 GLN A O 1
ATOM 685 N N . ARG A 1 91 ? 18.326 15.120 -6.997 1.00 67.31 91 ARG A N 1
ATOM 686 C CA . ARG A 1 91 ? 17.461 14.604 -5.885 1.00 67.31 91 ARG A CA 1
ATOM 687 C C . ARG A 1 91 ? 15.956 14.475 -6.211 1.00 67.31 91 ARG A C 1
ATOM 689 O O . ARG A 1 91 ? 15.116 14.480 -5.307 1.00 67.31 91 ARG A O 1
ATOM 696 N N . SER A 1 92 ? 15.563 14.410 -7.474 1.00 71.81 92 SER A N 1
ATOM 697 C CA . SER A 1 92 ? 14.144 14.369 -7.842 1.00 71.81 92 SER A CA 1
ATOM 698 C C . SER A 1 92 ? 13.563 12.960 -7.782 1.00 71.81 92 SER A C 1
ATOM 700 O O . SER A 1 92 ? 14.263 11.953 -7.897 1.00 71.81 92 SER A O 1
ATOM 702 N N . TRP A 1 93 ? 12.251 12.906 -7.570 1.00 76.06 93 TRP A N 1
ATOM 703 C CA . TRP A 1 93 ? 11.492 11.683 -7.370 1.00 76.06 93 TRP A CA 1
ATOM 704 C C . TRP A 1 93 ? 11.106 11.173 -8.754 1.00 76.06 93 TRP A C 1
ATOM 706 O O . TRP A 1 93 ? 10.399 11.867 -9.477 1.00 76.06 93 TRP A O 1
ATOM 716 N N . ILE A 1 94 ? 11.596 9.996 -9.134 1.00 78.31 94 ILE A N 1
ATOM 717 C CA . ILE A 1 94 ? 11.362 9.448 -10.480 1.00 78.31 94 ILE A CA 1
ATOM 718 C C . ILE A 1 94 ? 10.187 8.461 -10.475 1.00 78.31 94 ILE A C 1
ATOM 720 O O . ILE A 1 94 ? 9.486 8.290 -11.470 1.00 78.31 94 ILE A O 1
ATOM 724 N N . LEU A 1 95 ? 9.960 7.796 -9.339 1.00 82.00 95 LEU A N 1
ATOM 725 C CA . LEU A 1 95 ? 8.884 6.827 -9.185 1.00 82.00 95 LEU A CA 1
ATOM 726 C C . LEU A 1 95 ? 7.598 7.526 -8.767 1.00 82.00 95 LEU A C 1
ATOM 728 O O . LEU A 1 95 ? 7.556 8.223 -7.753 1.00 82.00 95 LEU A O 1
ATOM 732 N N . SER A 1 96 ? 6.542 7.275 -9.533 1.00 85.31 96 SER A N 1
ATOM 733 C CA . SER A 1 96 ? 5.191 7.643 -9.139 1.00 85.31 96 SER A CA 1
ATOM 734 C C . SER A 1 96 ? 4.715 6.691 -8.042 1.00 85.31 96 SER A C 1
ATOM 736 O O . SER A 1 96 ? 4.809 5.465 -8.165 1.00 85.31 96 SER A O 1
ATOM 738 N N . THR A 1 97 ? 4.254 7.267 -6.936 1.00 88.56 97 THR A N 1
ATOM 739 C CA . THR A 1 97 ? 3.785 6.530 -5.765 1.00 88.56 97 THR A CA 1
ATOM 740 C C . THR A 1 97 ? 2.507 7.151 -5.210 1.00 88.56 97 THR A C 1
ATOM 742 O O . THR A 1 97 ? 2.229 8.338 -5.413 1.00 88.56 97 THR A O 1
ATOM 745 N N . LYS A 1 98 ? 1.718 6.339 -4.504 1.00 90.44 98 LYS A N 1
ATOM 746 C CA . LYS A 1 98 ? 0.477 6.747 -3.837 1.00 90.44 98 LYS A CA 1
ATOM 747 C C . LYS A 1 98 ? 0.482 6.252 -2.395 1.00 90.44 98 LYS A C 1
ATOM 749 O O . LYS A 1 98 ? 0.901 5.131 -2.142 1.00 90.44 98 LYS A O 1
ATOM 754 N N . GLU A 1 99 ? 0.032 7.073 -1.452 1.00 92.25 99 GLU A N 1
ATOM 755 C CA . GLU A 1 99 ? -0.085 6.676 -0.042 1.00 92.25 99 GLU A CA 1
ATOM 756 C C . GLU A 1 99 ? -1.013 5.465 0.109 1.00 92.25 99 GLU A C 1
ATOM 758 O O . GLU A 1 99 ? -2.112 5.437 -0.454 1.00 92.25 99 GLU A O 1
ATOM 763 N N . PHE A 1 100 ? -0.545 4.444 0.829 1.00 94.31 100 PHE A N 1
ATOM 764 C CA . PHE A 1 100 ? -1.290 3.206 1.040 1.00 94.31 100 PHE A CA 1
ATOM 765 C C . PHE A 1 100 ? -0.693 2.391 2.204 1.00 94.31 100 PHE A C 1
ATOM 767 O O . PHE A 1 100 ? 0.521 2.170 2.210 1.00 94.31 100 PHE A O 1
ATOM 774 N N . PRO A 1 101 ? -1.499 1.850 3.141 1.00 95.75 101 PRO A N 1
ATOM 775 C CA . PRO A 1 101 ? -2.963 1.928 3.235 1.00 95.75 101 PRO A CA 1
ATOM 776 C C . PRO A 1 101 ? -3.481 3.311 3.653 1.00 95.75 101 PRO A C 1
ATOM 778 O O . PRO A 1 101 ? -2.730 4.135 4.166 1.00 95.75 101 PRO A O 1
ATOM 781 N N . SER A 1 102 ? -4.780 3.550 3.465 1.00 94.25 102 SER A N 1
ATOM 782 C CA . SER A 1 102 ? -5.457 4.784 3.879 1.00 94.25 102 SER A CA 1
ATOM 783 C C . SER A 1 102 ? -5.920 4.764 5.335 1.00 94.25 102 SER A C 1
ATOM 785 O O . SER A 1 102 ? -6.616 5.680 5.751 1.00 94.25 102 SER A O 1
ATOM 787 N N . TRP A 1 103 ? -5.634 3.714 6.101 1.00 95.69 103 TRP A N 1
ATOM 788 C CA . TRP A 1 103 ? -6.002 3.624 7.515 1.00 95.69 103 TRP A CA 1
ATOM 789 C C . TRP A 1 103 ? -4.791 3.872 8.401 1.00 95.69 103 TRP A C 1
ATOM 791 O O . TRP A 1 103 ? -3.716 3.313 8.177 1.00 95.69 103 TRP A O 1
ATOM 801 N N . LEU A 1 104 ? -4.986 4.696 9.423 1.00 95.44 104 LEU A N 1
ATOM 802 C CA . LEU A 1 104 ? -3.969 5.153 10.354 1.00 95.44 104 LEU A CA 1
ATOM 803 C C . LEU A 1 104 ? -4.303 4.685 11.770 1.00 95.44 104 LEU A C 1
ATOM 805 O O . LEU A 1 104 ? -5.466 4.574 12.147 1.00 95.44 104 LEU A O 1
ATOM 809 N N . LEU A 1 105 ? -3.267 4.434 12.557 1.00 95.50 105 LEU A N 1
ATOM 810 C CA . LEU A 1 105 ? -3.333 4.088 13.965 1.00 95.50 105 LEU A CA 1
ATOM 811 C C . LEU A 1 105 ? -2.662 5.200 14.773 1.00 95.50 105 LEU A C 1
ATOM 813 O O . LEU A 1 105 ? -1.447 5.384 14.657 1.00 95.50 105 LEU A O 1
ATOM 817 N N . CYS A 1 106 ? -3.439 5.922 15.580 1.00 95.44 106 CYS A N 1
ATOM 818 C CA . CYS A 1 106 ? -2.930 6.889 16.546 1.00 95.44 106 CYS A CA 1
ATOM 819 C C . CYS A 1 106 ? -2.463 6.158 17.805 1.00 95.44 106 CYS A C 1
ATOM 821 O O . CYS A 1 106 ? -3.238 5.424 18.422 1.00 95.44 106 CYS A O 1
ATOM 823 N N . ARG A 1 107 ? -1.207 6.382 18.192 1.00 94.62 107 ARG A N 1
ATOM 824 C CA . ARG A 1 107 ? -0.572 5.775 19.370 1.00 94.62 107 ARG A CA 1
ATOM 825 C C . ARG A 1 107 ? -0.248 6.796 20.457 1.00 94.62 107 ARG A C 1
ATOM 827 O O . ARG A 1 107 ? 0.734 6.624 21.176 1.00 94.62 107 ARG A O 1
ATOM 834 N N . ASN A 1 108 ? -1.030 7.870 20.535 1.00 93.69 108 ASN A N 1
ATOM 835 C CA . ASN A 1 108 ? -0.833 8.891 21.552 1.00 93.69 108 ASN A CA 1
ATOM 836 C C . ASN A 1 108 ? -1.013 8.263 22.954 1.00 93.69 108 ASN A C 1
ATOM 838 O O . ASN A 1 108 ? -2.053 7.644 23.199 1.00 93.69 108 ASN A O 1
ATOM 842 N N . PRO A 1 109 ? -0.018 8.365 23.857 1.00 89.69 109 PRO A N 1
ATOM 843 C CA . PRO A 1 109 ? -0.124 7.825 25.212 1.00 89.69 109 PRO A CA 1
ATOM 844 C C . PRO A 1 109 ? -1.189 8.529 26.065 1.00 89.69 109 PRO A C 1
ATOM 846 O O . PRO A 1 109 ? -1.676 7.930 27.021 1.00 89.69 109 PRO A O 1
ATOM 849 N N . ASP A 1 110 ? -1.581 9.753 25.705 1.00 89.69 110 ASP A N 1
ATOM 850 C CA . ASP A 1 110 ? -2.542 10.572 26.450 1.00 89.69 110 ASP A CA 1
ATOM 851 C C . ASP A 1 110 ? -4.005 10.267 26.087 1.00 89.69 110 ASP A C 1
ATOM 853 O O . ASP A 1 110 ? -4.930 10.958 26.524 1.00 89.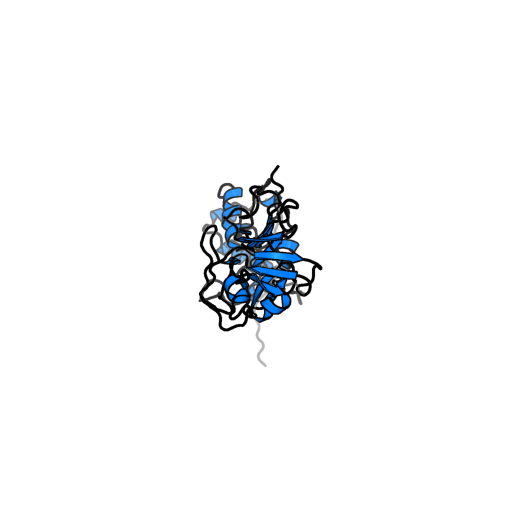69 110 ASP A O 1
ATOM 857 N N . HIS A 1 111 ? -4.256 9.224 25.289 1.00 91.19 111 HIS A N 1
ATOM 858 C CA . HIS A 1 111 ? -5.619 8.769 25.051 1.00 91.19 111 HIS A CA 1
ATOM 859 C C . HIS A 1 111 ? -6.300 8.327 26.361 1.00 91.19 111 HIS A C 1
ATOM 861 O O . HIS A 1 111 ? -5.694 7.592 27.143 1.00 91.19 111 HIS A O 1
ATOM 867 N N . PRO A 1 112 ? -7.592 8.654 26.575 1.00 86.00 112 PRO A N 1
ATOM 868 C CA . PRO A 1 112 ? -8.286 8.379 27.8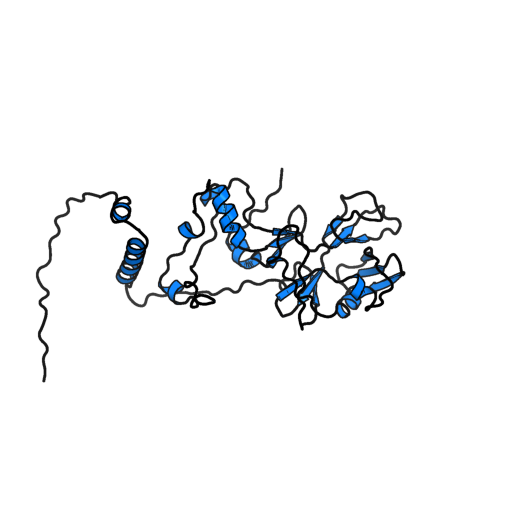38 1.00 86.00 112 PRO A CA 1
ATOM 869 C C . PRO A 1 112 ? -8.282 6.909 28.274 1.00 86.00 112 PRO A C 1
ATOM 871 O O . PRO A 1 112 ? -8.237 6.617 29.466 1.00 86.00 112 PRO A O 1
ATOM 874 N N . SER A 1 113 ? -8.338 5.979 27.318 1.00 85.81 113 SER A N 1
ATOM 875 C CA . SER A 1 113 ? -8.332 4.539 27.589 1.00 85.81 113 SER A CA 1
ATOM 876 C C . SER A 1 113 ? -6.930 3.925 27.661 1.00 85.81 113 SER A C 1
ATOM 878 O O . SER A 1 113 ? -6.799 2.746 27.984 1.00 85.81 113 SER A O 1
ATOM 880 N N . GLY A 1 114 ? -5.882 4.688 27.329 1.00 88.19 114 GLY A N 1
ATOM 881 C CA . GLY A 1 114 ? -4.522 4.177 27.125 1.00 88.19 114 GLY A CA 1
ATOM 882 C C . GLY A 1 114 ? -4.365 3.271 25.894 1.00 88.19 114 GLY A C 1
ATOM 883 O O . GLY A 1 114 ? -3.278 2.745 25.658 1.00 88.19 114 GLY A O 1
ATOM 884 N N . ASN A 1 115 ? -5.431 3.077 25.110 1.00 93.06 115 ASN A N 1
ATOM 885 C CA . ASN A 1 115 ? -5.425 2.271 23.893 1.00 93.06 115 ASN A CA 1
ATOM 886 C C . ASN A 1 115 ? -5.122 3.123 22.651 1.00 93.06 115 ASN A C 1
ATOM 888 O O . ASN A 1 115 ? -5.091 4.357 22.680 1.00 93.06 115 ASN A O 1
ATOM 892 N N . PHE A 1 116 ? -4.895 2.448 21.527 1.00 95.44 116 PHE A N 1
ATOM 893 C CA . PHE A 1 116 ? -4.701 3.100 20.237 1.00 95.44 116 PHE A CA 1
ATOM 894 C C . PHE A 1 116 ? -6.040 3.309 19.535 1.00 95.44 116 PHE A C 1
ATOM 896 O O . PHE A 1 116 ? -7.020 2.637 19.845 1.00 95.44 116 PHE A O 1
ATOM 903 N N . TYR A 1 117 ? -6.076 4.216 18.561 1.00 95.69 117 TYR A N 1
ATOM 904 C CA . TYR A 1 117 ? -7.286 4.472 17.778 1.00 95.69 117 TYR A CA 1
ATOM 905 C C . TYR A 1 117 ? -7.005 4.385 16.289 1.00 95.69 117 TYR A C 1
ATOM 907 O O . TYR A 1 117 ? -6.070 4.993 15.771 1.00 95.69 117 TYR A O 1
ATOM 915 N N . LEU A 1 118 ? -7.828 3.599 15.613 1.00 96.12 118 LEU A N 1
ATOM 916 C CA . LEU A 1 118 ? -7.827 3.369 14.184 1.00 96.12 118 LEU A CA 1
ATOM 917 C C . LEU A 1 118 ? -8.814 4.323 13.507 1.00 96.12 118 LEU A C 1
ATOM 919 O O . LEU A 1 118 ? -9.978 4.377 13.896 1.00 96.12 118 LEU A O 1
ATOM 923 N N . PHE A 1 119 ? -8.364 5.026 12.472 1.00 94.38 119 PHE A N 1
ATOM 924 C CA . PHE A 1 119 ? -9.166 5.989 11.712 1.00 94.38 119 PHE A CA 1
ATOM 925 C C . PHE A 1 119 ? -8.661 6.108 10.265 1.00 94.38 119 PHE A C 1
ATOM 927 O O . PHE A 1 119 ? -7.609 5.571 9.911 1.00 94.38 119 PHE A O 1
ATOM 934 N N . GLN A 1 120 ? -9.414 6.789 9.401 1.00 91.62 120 GLN A N 1
ATOM 935 C CA . GLN A 1 120 ? -9.069 6.943 7.985 1.00 91.62 120 GLN A CA 1
ATOM 936 C C . GLN A 1 120 ? -8.238 8.214 7.720 1.00 91.62 120 GLN A C 1
ATOM 938 O O . GLN A 1 120 ? -8.525 9.290 8.241 1.00 91.62 120 GLN A O 1
ATOM 943 N N . ALA A 1 121 ? -7.223 8.107 6.863 1.00 85.62 121 ALA A N 1
ATOM 944 C CA . ALA A 1 121 ? -6.388 9.213 6.409 1.00 85.62 121 ALA A CA 1
ATOM 945 C C . ALA A 1 121 ? -7.218 10.333 5.761 1.00 85.62 121 ALA A C 1
ATOM 947 O O . ALA A 1 121 ? -8.242 10.085 5.121 1.00 85.62 121 ALA A O 1
ATOM 948 N N . GLY A 1 122 ? -6.759 11.573 5.938 1.00 83.06 122 GLY A N 1
ATOM 949 C CA . GLY A 1 122 ? -7.506 12.786 5.590 1.00 83.06 122 GLY A CA 1
ATOM 950 C C . GLY A 1 122 ? -8.411 13.296 6.718 1.00 83.06 122 GLY A C 1
ATOM 951 O O . GLY A 1 122 ? -8.843 14.444 6.666 1.00 83.06 122 GLY A O 1
ATOM 952 N N . SER A 1 123 ? -8.640 12.490 7.760 1.00 81.25 123 SER A N 1
ATOM 953 C CA . SER A 1 123 ? -9.208 12.943 9.034 1.00 81.25 123 SER A CA 1
ATOM 954 C C . SER A 1 123 ? -8.118 13.034 10.105 1.00 81.25 123 SER A C 1
ATOM 956 O O . SER A 1 123 ? -7.104 12.341 10.020 1.00 81.25 123 SER A O 1
ATOM 958 N N . ARG A 1 124 ? -8.297 13.923 1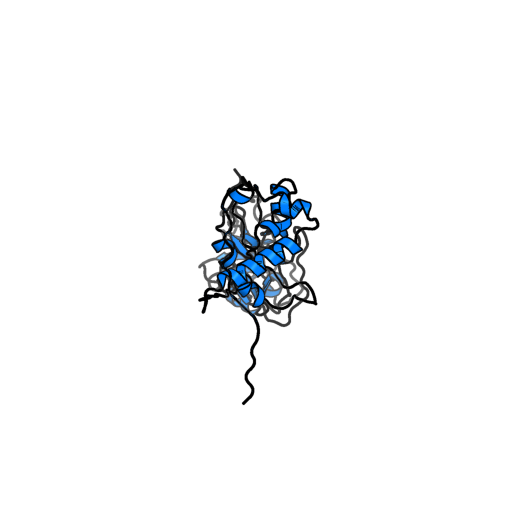1.088 1.00 87.06 124 ARG A N 1
ATOM 959 C CA . ARG A 1 124 ? -7.460 13.938 12.296 1.00 87.06 124 ARG A CA 1
ATOM 960 C C . ARG A 1 124 ? -7.898 12.822 13.228 1.00 87.06 124 ARG A C 1
ATOM 962 O O . ARG A 1 124 ? -9.036 12.361 13.131 1.00 87.06 124 ARG A O 1
ATOM 969 N N . CYS A 1 125 ? -7.023 12.433 14.155 1.00 90.25 125 CYS A N 1
ATOM 970 C CA . CYS A 1 125 ? -7.447 11.566 15.246 1.00 90.25 125 CYS A CA 1
ATOM 971 C C . CYS A 1 125 ? -8.674 12.202 15.935 1.00 90.25 125 CYS A C 1
ATOM 973 O O . CYS A 1 125 ? -8.606 13.360 16.346 1.00 90.25 125 CYS A O 1
ATOM 975 N N . PRO A 1 126 ? -9.805 11.490 16.060 1.00 89.12 126 PRO A N 1
ATOM 976 C CA . PRO A 1 126 ? -11.011 12.055 16.662 1.00 89.12 126 PRO A CA 1
ATOM 977 C C . PRO A 1 126 ? -10.932 12.135 18.195 1.00 89.12 126 PRO A C 1
ATOM 979 O O . PRO A 1 126 ? -11.790 12.758 18.813 1.00 89.12 126 PRO A O 1
ATOM 982 N N . ILE A 1 127 ? -9.923 11.504 18.809 1.00 90.38 127 ILE A N 1
ATOM 983 C CA . ILE A 1 127 ? -9.770 11.406 20.269 1.00 90.38 127 ILE A CA 1
ATOM 984 C C . ILE A 1 127 ? -8.766 12.423 20.816 1.00 90.38 127 ILE A C 1
ATOM 986 O O . ILE A 1 127 ? -8.971 12.959 21.902 1.00 90.38 127 ILE A O 1
ATOM 990 N N . CYS A 1 128 ? -7.688 12.703 20.078 1.00 88.81 128 CYS A N 1
ATOM 991 C CA . CYS A 1 128 ? -6.652 13.646 20.493 1.00 88.81 128 CYS A CA 1
ATOM 992 C C . CYS A 1 128 ? -6.412 14.719 19.422 1.00 88.81 128 CYS A C 1
ATOM 994 O O . CYS A 1 128 ? -6.497 14.427 18.231 1.00 88.81 128 CYS A O 1
ATOM 996 N N . PRO A 1 129 ? -6.057 15.953 19.819 1.00 82.88 129 PRO A N 1
ATOM 997 C CA . PRO A 1 129 ? -5.784 17.035 18.875 1.00 82.88 129 PRO A CA 1
ATOM 998 C C . PRO A 1 129 ? -4.415 16.919 18.185 1.00 82.88 129 PRO A C 1
ATOM 1000 O O . PRO A 1 129 ? -4.141 17.682 17.260 1.00 82.88 129 PRO A O 1
ATOM 1003 N N . GLU A 1 130 ? -3.546 16.018 18.650 1.00 80.12 130 GLU A N 1
ATOM 1004 C CA . GLU A 1 130 ? -2.178 15.871 18.157 1.00 80.12 130 GLU A CA 1
ATOM 1005 C C . GLU A 1 130 ? -2.097 14.945 16.943 1.00 80.12 130 GLU A C 1
ATOM 1007 O O . GLU A 1 130 ? -2.579 13.811 16.969 1.00 80.12 130 GLU A O 1
ATOM 1012 N N . ASP A 1 131 ? -1.416 15.421 15.900 1.00 72.81 131 ASP A N 1
ATOM 1013 C CA . ASP A 1 131 ? -1.247 14.697 14.641 1.00 72.81 131 ASP A CA 1
ATOM 1014 C C . ASP A 1 131 ? 0.089 13.916 14.575 1.00 72.81 131 ASP A C 1
ATOM 1016 O O . ASP A 1 131 ? 0.260 13.079 13.700 1.00 72.81 131 ASP A O 1
ATOM 1020 N N . ASP A 1 132 ? 1.026 14.082 15.514 1.00 80.69 132 ASP A N 1
ATOM 1021 C CA . ASP A 1 132 ? 2.372 13.481 15.395 1.00 80.69 132 ASP A CA 1
ATOM 1022 C C . ASP A 1 132 ? 2.442 11.978 15.747 1.00 80.69 132 ASP A C 1
ATOM 1024 O O . ASP A 1 132 ? 3.458 11.319 15.517 1.00 80.69 132 ASP A O 1
ATOM 1028 N N . PHE A 1 133 ? 1.361 11.403 16.283 1.00 85.00 133 PHE A N 1
ATOM 1029 C CA . PHE A 1 133 ? 1.333 10.027 16.799 1.00 85.00 133 PHE A CA 1
ATOM 1030 C C . PHE A 1 133 ? 0.649 9.009 15.880 1.00 85.00 133 PHE A C 1
ATOM 1032 O O . PHE A 1 133 ? 0.427 7.864 16.293 1.00 85.00 133 PHE A O 1
ATOM 1039 N N . HIS A 1 134 ? 0.290 9.385 14.649 1.00 90.88 134 HIS A N 1
ATOM 1040 C CA . HIS A 1 134 ? -0.374 8.471 13.724 1.00 90.88 134 HIS A CA 1
ATOM 1041 C C . HIS A 1 134 ? 0.595 7.776 12.763 1.00 90.88 134 HIS A C 1
ATOM 1043 O O . HIS A 1 134 ? 1.524 8.360 12.215 1.00 90.88 134 HIS A O 1
ATOM 1049 N N . THR A 1 135 ? 0.357 6.488 12.527 1.00 93.31 135 THR A N 1
ATOM 1050 C CA . THR A 1 135 ? 1.121 5.676 11.568 1.00 93.31 135 THR A CA 1
ATOM 1051 C C . THR A 1 135 ? 0.169 4.824 10.748 1.00 93.31 135 THR A C 1
ATOM 1053 O O . THR A 1 135 ? -0.842 4.365 11.270 1.00 93.31 135 THR A O 1
ATOM 1056 N N . ALA A 1 136 ? 0.465 4.583 9.472 1.00 95.62 136 ALA A N 1
ATOM 1057 C CA . ALA A 1 136 ? -0.363 3.693 8.663 1.00 95.62 136 ALA A CA 1
ATOM 1058 C C . ALA A 1 136 ? -0.427 2.285 9.272 1.00 95.62 136 ALA A C 1
ATOM 1060 O O . ALA A 1 136 ? 0.587 1.743 9.732 1.00 95.62 136 ALA A O 1
ATOM 1061 N N . ILE A 1 137 ? -1.612 1.674 9.250 1.00 96.19 137 ILE A N 1
ATOM 1062 C CA . ILE A 1 137 ? -1.794 0.323 9.776 1.00 96.19 137 ILE A CA 1
ATOM 1063 C C . ILE A 1 137 ? -0.900 -0.678 9.051 1.00 96.19 137 ILE A C 1
ATOM 1065 O O . ILE A 1 137 ? -0.526 -0.510 7.892 1.00 96.19 137 ILE A O 1
ATOM 1069 N N . ARG A 1 138 ? -0.568 -1.771 9.736 1.00 96.12 138 ARG A N 1
ATOM 1070 C CA . ARG A 1 138 ? 0.310 -2.819 9.196 1.00 96.12 138 ARG A CA 1
ATOM 1071 C C . ARG A 1 138 ? -0.413 -3.917 8.423 1.00 96.12 138 ARG A C 1
ATOM 1073 O O . ARG A 1 138 ? 0.255 -4.809 7.910 1.00 96.12 138 ARG A O 1
ATOM 1080 N N . PHE A 1 139 ? -1.738 -3.859 8.329 1.00 97.25 139 PHE A N 1
ATOM 1081 C CA . PHE A 1 139 ? -2.550 -4.889 7.688 1.00 97.25 139 PHE A CA 1
ATOM 1082 C C . PHE A 1 139 ? -3.297 -4.343 6.477 1.00 97.25 139 PHE A C 1
ATOM 1084 O O . PHE A 1 139 ? -3.787 -3.219 6.498 1.00 97.25 139 PHE A O 1
ATOM 1091 N N . VAL A 1 140 ? -3.384 -5.162 5.435 1.00 97.50 140 VAL A N 1
ATOM 1092 C CA . VAL A 1 140 ? -4.055 -4.863 4.163 1.00 97.50 140 VAL A CA 1
ATOM 1093 C C . VAL A 1 140 ? -4.833 -6.093 3.706 1.00 97.50 140 VAL A C 1
ATOM 1095 O O . VAL A 1 140 ? -4.586 -7.200 4.194 1.00 97.50 140 VAL A O 1
ATOM 1098 N N . ALA A 1 141 ? -5.761 -5.903 2.775 1.00 97.00 141 ALA A N 1
ATOM 1099 C CA . ALA A 1 141 ? -6.524 -6.972 2.150 1.00 97.00 141 ALA A CA 1
ATOM 1100 C C . ALA A 1 141 ? -6.010 -7.236 0.728 1.00 97.00 141 ALA A C 1
ATOM 1102 O O . ALA A 1 141 ? -5.711 -6.302 -0.010 1.00 97.00 141 ALA A O 1
ATOM 1103 N N . TYR A 1 142 ? -5.920 -8.502 0.330 1.00 96.94 142 TYR A N 1
ATOM 1104 C CA . TYR A 1 142 ? -5.582 -8.894 -1.041 1.00 96.94 142 TYR A CA 1
ATOM 1105 C C . TYR A 1 142 ? -6.434 -10.076 -1.506 1.00 96.94 142 TYR A C 1
ATOM 1107 O O . TYR A 1 142 ? -7.090 -10.733 -0.697 1.00 96.94 142 TYR A O 1
ATOM 1115 N N . CYS A 1 143 ? -6.423 -10.378 -2.804 1.00 96.19 143 CYS A N 1
ATOM 1116 C CA . CYS A 1 143 ? -7.047 -11.592 -3.338 1.00 96.19 143 CYS A CA 1
ATOM 1117 C C . CYS A 1 143 ? -6.134 -12.327 -4.328 1.00 96.19 143 CYS A C 1
ATOM 1119 O O . CYS A 1 143 ? -5.117 -11.800 -4.777 1.00 96.19 143 CYS A O 1
ATOM 1121 N N . ARG A 1 144 ? -6.533 -13.542 -4.719 1.00 94.88 144 ARG A N 1
ATOM 1122 C CA . ARG A 1 144 ? -5.770 -14.399 -5.644 1.00 94.88 144 ARG A CA 1
ATOM 1123 C C . ARG A 1 144 ? -5.655 -13.857 -7.074 1.00 94.88 144 ARG A C 1
ATOM 1125 O O . ARG A 1 144 ? -4.790 -14.316 -7.805 1.00 94.88 144 ARG A O 1
ATOM 1132 N N . GLN A 1 145 ? -6.479 -12.877 -7.450 1.00 94.81 145 GLN A N 1
ATOM 1133 C CA . GLN A 1 145 ? -6.396 -12.174 -8.741 1.00 94.81 145 GLN A CA 1
ATOM 1134 C C . GLN A 1 145 ? -5.451 -10.956 -8.699 1.00 94.81 145 GLN A C 1
ATOM 1136 O O . GLN A 1 145 ? -5.410 -10.178 -9.643 1.00 94.81 145 GLN A O 1
ATOM 1141 N N . GLY A 1 146 ? -4.702 -10.749 -7.607 1.00 92.94 146 GLY A N 1
ATOM 1142 C CA . GLY A 1 146 ? -3.709 -9.669 -7.515 1.00 92.94 146 GLY A CA 1
ATOM 1143 C C . GLY A 1 146 ? -4.277 -8.286 -7.172 1.00 92.94 146 GLY A C 1
ATOM 1144 O O . GLY A 1 146 ? -3.567 -7.289 -7.276 1.00 92.94 146 GLY A O 1
ATOM 1145 N N . HIS A 1 147 ? -5.543 -8.202 -6.755 1.00 96.12 147 HIS A N 1
ATOM 1146 C CA . HIS A 1 147 ? -6.101 -6.973 -6.181 1.00 96.12 147 HIS A CA 1
ATOM 1147 C C . HIS A 1 147 ? -5.572 -6.736 -4.765 1.00 96.12 14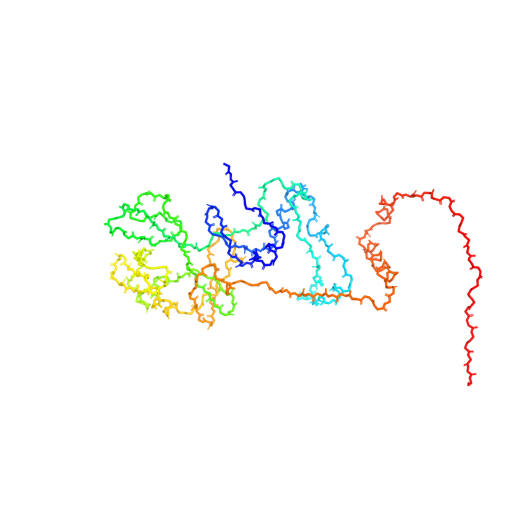7 HIS A C 1
ATOM 1149 O O . HIS A 1 147 ? -5.384 -7.691 -4.005 1.00 96.12 147 HIS A O 1
ATOM 1155 N N . LEU A 1 148 ? -5.406 -5.463 -4.411 1.00 96.62 148 LEU A N 1
ATOM 1156 C CA . LEU A 1 148 ? -4.889 -4.986 -3.130 1.00 96.62 148 LEU A CA 1
ATOM 1157 C C . LEU A 1 148 ? -5.778 -3.840 -2.635 1.00 96.62 148 LEU A C 1
ATOM 1159 O O . LEU A 1 148 ? -6.077 -2.915 -3.384 1.00 96.62 148 LEU A O 1
ATOM 1163 N N . ASP A 1 149 ? -6.216 -3.877 -1.382 1.00 96.31 149 ASP A N 1
ATOM 1164 C CA . ASP A 1 149 ? -7.095 -2.848 -0.829 1.00 96.31 149 ASP A CA 1
ATOM 1165 C C . ASP A 1 149 ? -6.886 -2.664 0.679 1.00 96.31 149 ASP A C 1
ATOM 1167 O O . ASP A 1 149 ? -6.247 -3.460 1.372 1.00 96.31 149 ASP A O 1
ATOM 1171 N N . ASP A 1 150 ? -7.459 -1.584 1.189 1.00 95.75 150 ASP A N 1
ATOM 1172 C CA . ASP A 1 150 ? -7.663 -1.363 2.609 1.00 95.75 150 ASP A CA 1
ATOM 1173 C C . ASP A 1 150 ? -8.651 -2.386 3.179 1.00 95.75 150 ASP A C 1
ATOM 1175 O O . ASP A 1 150 ? -9.575 -2.835 2.494 1.00 95.75 150 ASP A O 1
ATOM 1179 N N . ILE A 1 151 ? -8.514 -2.702 4.467 1.00 95.12 151 ILE A N 1
ATOM 1180 C CA . ILE A 1 151 ? -9.489 -3.540 5.170 1.00 95.12 151 ILE A CA 1
ATOM 1181 C C . ILE A 1 151 ? -10.835 -2.808 5.235 1.00 95.12 151 ILE A C 1
ATOM 1183 O O . ILE A 1 151 ? -10.914 -1.631 5.591 1.00 95.12 151 ILE A O 1
ATOM 1187 N N . ARG A 1 152 ? -11.926 -3.507 4.904 1.00 90.88 152 ARG A N 1
ATOM 1188 C CA . ARG A 1 152 ? -13.292 -2.976 5.011 1.00 90.88 152 ARG A CA 1
ATOM 1189 C C . ARG A 1 152 ? -13.797 -3.062 6.459 1.00 90.88 152 ARG A C 1
ATOM 1191 O O . ARG A 1 152 ? -14.662 -3.880 6.758 1.00 90.88 152 ARG A O 1
ATOM 1198 N N . TRP A 1 153 ? -13.264 -2.219 7.344 1.00 92.00 153 TRP A N 1
ATOM 1199 C CA . TRP A 1 153 ? -13.514 -2.279 8.793 1.00 92.00 153 TRP A CA 1
ATOM 1200 C C . TRP A 1 153 ? -14.994 -2.279 9.174 1.00 92.00 153 TRP A C 1
ATOM 1202 O O . TRP A 1 153 ? -15.430 -3.222 9.823 1.00 92.00 153 TRP A O 1
ATOM 1212 N N . SER A 1 154 ? -15.783 -1.308 8.700 1.00 87.69 154 SER A N 1
ATOM 1213 C CA . SER A 1 154 ? -17.216 -1.227 9.034 1.00 87.69 154 SER A CA 1
ATOM 1214 C C . SER A 1 154 ? -17.981 -2.501 8.649 1.00 87.69 154 SER A C 1
ATOM 1216 O O . SER A 1 154 ? -18.702 -3.070 9.468 1.00 87.69 154 SER A O 1
ATOM 1218 N N . GLY A 1 155 ? -17.760 -3.020 7.436 1.00 86.88 155 GLY A N 1
ATOM 1219 C CA . GLY A 1 155 ? -18.409 -4.254 6.986 1.00 86.88 155 GLY A CA 1
ATOM 1220 C C . GLY A 1 155 ? -17.959 -5.488 7.773 1.00 86.88 155 GLY A C 1
ATOM 1221 O O . GLY A 1 155 ? -18.784 -6.341 8.096 1.00 86.88 155 GLY A O 1
ATOM 1222 N N . ALA A 1 156 ? -16.668 -5.566 8.104 1.00 89.88 156 ALA A N 1
ATOM 1223 C CA . ALA A 1 156 ? -16.091 -6.700 8.817 1.00 89.88 156 ALA A CA 1
ATOM 1224 C C . ALA A 1 156 ? -16.479 -6.725 10.308 1.00 89.88 156 ALA A C 1
ATOM 1226 O O . ALA A 1 156 ? -16.761 -7.798 10.837 1.00 89.88 156 ALA A O 1
ATOM 1227 N N . MET A 1 157 ? -16.553 -5.558 10.960 1.00 90.12 157 MET A N 1
ATOM 1228 C CA . MET A 1 157 ? -16.963 -5.411 12.362 1.00 90.12 157 MET A CA 1
ATOM 1229 C C . MET A 1 157 ? -18.448 -5.713 12.564 1.00 90.12 157 MET A C 1
ATOM 1231 O O . MET A 1 157 ? -18.817 -6.427 13.492 1.00 90.12 157 MET A O 1
ATOM 1235 N N . HIS A 1 158 ? -19.306 -5.209 11.675 1.00 86.75 158 HIS A N 1
ATOM 1236 C CA . HIS A 1 158 ? -20.758 -5.272 11.859 1.00 86.75 158 HIS A CA 1
ATOM 1237 C C . HIS A 1 158 ? -21.426 -6.427 11.105 1.00 86.75 158 HIS A C 1
ATOM 1239 O O . HIS A 1 158 ? -22.647 -6.555 11.142 1.00 86.75 158 HIS A O 1
ATOM 1245 N N . ARG A 1 159 ? -20.658 -7.264 10.388 1.00 75.62 159 ARG A N 1
ATOM 1246 C CA . ARG A 1 159 ? -21.167 -8.377 9.558 1.00 75.62 159 ARG A CA 1
ATOM 1247 C C . ARG A 1 159 ? -22.323 -7.958 8.629 1.00 75.62 159 ARG A C 1
ATOM 1249 O O . ARG A 1 159 ? -23.237 -8.738 8.377 1.00 75.62 159 ARG A O 1
ATOM 1256 N N . GLY A 1 160 ? -22.287 -6.720 8.133 1.00 63.00 160 GLY A N 1
ATOM 1257 C CA . GLY A 1 160 ? -23.329 -6.153 7.269 1.00 63.00 160 GLY A CA 1
ATOM 1258 C C . GLY A 1 160 ? -24.562 -5.583 7.984 1.00 63.00 160 GLY A C 1
ATOM 1259 O O . GLY A 1 160 ? -25.537 -5.273 7.310 1.00 63.00 160 GLY A O 1
ATO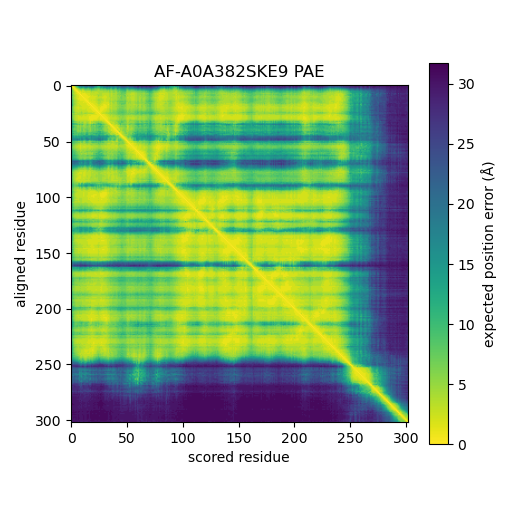M 1260 N N . GLN A 1 161 ? -24.553 -5.417 9.311 1.00 65.69 161 GLN A N 1
ATOM 1261 C CA . GLN A 1 161 ? -25.600 -4.658 10.001 1.00 65.69 161 GLN A CA 1
ATOM 1262 C C . GLN A 1 161 ? -25.473 -3.163 9.665 1.00 65.69 161 GLN A C 1
ATOM 1264 O O . GLN A 1 161 ? -24.499 -2.513 10.034 1.00 65.69 161 GLN A O 1
ATOM 1269 N N . GLU A 1 162 ? -26.466 -2.619 8.958 1.00 60.59 162 GLU A N 1
ATOM 1270 C CA . GLU A 1 162 ? -26.430 -1.277 8.346 1.00 60.59 162 GLU A CA 1
ATOM 1271 C C . GLU A 1 162 ? -26.469 -0.101 9.341 1.00 60.59 162 GLU A C 1
ATOM 1273 O O . GLU A 1 162 ? -26.341 1.054 8.941 1.00 60.59 162 GLU A O 1
ATOM 1278 N N . MET A 1 163 ? -26.638 -0.359 10.640 1.00 70.06 163 MET A N 1
ATOM 1279 C CA . MET A 1 163 ? -26.955 0.694 11.613 1.00 70.06 163 MET A CA 1
ATOM 1280 C C . MET A 1 163 ? -25.739 1.457 12.158 1.00 70.06 163 MET A C 1
ATOM 1282 O O . MET A 1 163 ? -25.923 2.486 12.801 1.00 70.06 163 MET A O 1
ATOM 1286 N N . CYS A 1 164 ? -24.507 0.990 11.922 1.00 81.56 164 CYS A N 1
ATOM 1287 C CA . CYS A 1 164 ? -23.305 1.636 12.454 1.00 81.56 164 CYS A CA 1
ATOM 1288 C C . CYS A 1 164 ? -22.387 2.146 11.334 1.00 81.56 164 CYS A C 1
ATOM 1290 O O . CYS A 1 164 ? -21.712 1.375 10.649 1.00 81.56 164 CYS A O 1
ATOM 1292 N N . GLN A 1 165 ? -22.353 3.471 11.170 1.00 81.06 165 GLN A N 1
ATOM 1293 C CA . GLN A 1 165 ? -21.504 4.177 10.199 1.00 81.06 165 GLN A CA 1
ATOM 1294 C C . GLN A 1 165 ? -20.186 4.680 10.807 1.00 81.06 165 GLN A C 1
ATOM 1296 O O . GLN A 1 165 ? -19.516 5.524 10.221 1.00 81.06 165 GLN A O 1
ATOM 1301 N N . GLU A 1 166 ? -19.813 4.172 11.982 1.00 84.94 166 GLU A N 1
ATOM 1302 C CA . GLU A 1 166 ? -18.593 4.576 12.673 1.00 84.94 166 GLU A CA 1
ATOM 1303 C C . GLU A 1 166 ? -17.337 4.258 11.842 1.00 84.94 166 GLU A C 1
ATOM 1305 O O . GLU A 1 166 ? -17.180 3.166 11.277 1.00 84.94 166 GLU A O 1
ATOM 1310 N N . THR A 1 167 ? -16.426 5.225 11.786 1.00 86.56 167 THR A N 1
ATOM 1311 C CA . THR A 1 167 ? -15.142 5.147 11.071 1.00 86.56 167 THR A CA 1
ATOM 1312 C C . THR A 1 167 ? -13.944 5.140 12.016 1.00 86.56 167 THR A C 1
ATOM 1314 O O . THR A 1 167 ? -12.803 5.118 11.556 1.00 86.56 167 THR A O 1
ATOM 1317 N N . THR A 1 168 ? -14.205 5.145 13.319 1.00 92.62 168 THR A N 1
ATOM 1318 C CA . THR A 1 168 ? -13.215 5.129 14.390 1.00 92.62 168 THR A CA 1
ATOM 1319 C C . THR A 1 168 ? -13.323 3.834 15.181 1.00 92.62 168 THR A C 1
ATOM 1321 O O . THR A 1 168 ? -14.406 3.422 15.589 1.00 92.62 168 THR A O 1
ATOM 1324 N N . TYR A 1 169 ? -12.193 3.181 15.427 1.00 95.38 169 TYR A N 1
ATOM 1325 C CA . TYR A 1 169 ? -12.169 1.956 16.219 1.00 95.38 169 TYR A CA 1
ATOM 1326 C C . TYR A 1 169 ? -11.077 2.043 17.270 1.00 95.38 169 TYR A C 1
ATOM 1328 O O . TYR A 1 169 ? -9.947 2.426 16.973 1.00 95.38 169 TYR A O 1
ATOM 1336 N N . GLU A 1 170 ? -11.398 1.664 18.495 1.00 96.38 170 GLU A N 1
ATOM 1337 C CA . GLU A 1 170 ? -10.390 1.442 19.516 1.00 96.38 170 GLU A CA 1
ATOM 1338 C C . GLU A 1 170 ? -9.603 0.169 19.178 1.00 96.38 170 GLU A C 1
ATOM 1340 O O . GLU A 1 170 ? -10.160 -0.840 18.741 1.00 96.38 170 GLU A O 1
ATOM 1345 N N . TRP A 1 171 ? -8.289 0.235 19.351 1.00 97.00 171 TRP A N 1
ATOM 1346 C CA . TRP A 1 171 ? -7.331 -0.806 19.014 1.00 97.00 171 TRP A CA 1
ATOM 1347 C C . TRP A 1 171 ? -6.517 -1.157 20.252 1.00 97.00 171 TRP A C 1
ATOM 1349 O O . TRP A 1 171 ? -5.663 -0.387 20.706 1.00 97.00 171 TRP A O 1
ATOM 1359 N N . ARG A 1 172 ? -6.749 -2.360 20.774 1.00 96.81 172 ARG A N 1
ATOM 1360 C CA . ARG A 1 172 ? -6.034 -2.902 21.928 1.00 96.81 172 ARG A CA 1
ATOM 1361 C C . ARG A 1 172 ? -5.084 -3.999 21.474 1.00 96.81 172 ARG A C 1
ATOM 1363 O O . ARG A 1 172 ? -5.506 -5.034 20.962 1.00 96.81 172 ARG A O 1
ATOM 1370 N N . GLU A 1 173 ? -3.787 -3.781 21.666 1.00 95.19 173 GLU A N 1
ATOM 1371 C CA . GLU A 1 173 ? -2.737 -4.692 21.205 1.00 95.19 173 GLU A CA 1
ATOM 1372 C C . GLU A 1 173 ? -1.975 -5.291 22.389 1.00 95.19 173 GLU A C 1
ATOM 1374 O O . GLU A 1 173 ? -1.256 -4.598 23.099 1.00 95.19 173 GLU A O 1
ATOM 1379 N N . THR A 1 174 ? -2.122 -6.602 22.591 1.00 94.81 174 THR A N 1
ATOM 1380 C CA . THR A 1 174 ? -1.343 -7.371 23.581 1.00 94.81 174 THR A CA 1
ATOM 1381 C C . THR A 1 174 ? -0.123 -8.035 22.940 1.00 94.81 174 THR A C 1
ATOM 1383 O O . THR A 1 174 ? 0.910 -8.212 23.579 1.00 94.81 174 THR A O 1
ATOM 1386 N N . THR A 1 175 ? -0.224 -8.414 21.661 1.00 93.69 175 THR A N 1
ATOM 1387 C CA . THR A 1 175 ? 0.884 -8.996 20.885 1.00 93.69 175 THR A CA 1
ATOM 1388 C C . THR A 1 175 ? 0.845 -8.493 19.450 1.00 93.69 175 THR A C 1
ATOM 1390 O O . THR A 1 175 ? -0.208 -8.089 18.966 1.00 93.69 175 THR A O 1
ATOM 1393 N N . SER A 1 176 ? 1.948 -8.647 18.718 1.00 89.75 176 SER A N 1
ATOM 1394 C CA . SER A 1 176 ? 1.991 -8.306 17.296 1.00 89.75 176 SER A CA 1
ATOM 1395 C C . SER A 1 176 ? 1.247 -9.300 16.381 1.00 89.75 176 SER A C 1
ATOM 1397 O O . SER A 1 176 ? 1.141 -9.061 15.175 1.00 89.75 176 SER A O 1
ATOM 1399 N N . ALA A 1 177 ? 0.696 -10.401 16.890 1.00 93.69 177 ALA A N 1
ATOM 1400 C CA . ALA A 1 177 ? -0.132 -11.307 16.095 1.00 93.69 177 ALA A CA 1
ATOM 1401 C C . ALA A 1 177 ? -1.582 -10.803 16.001 1.00 93.69 177 ALA A C 1
ATOM 1403 O O . ALA A 1 177 ? -2.088 -10.182 16.931 1.00 93.69 177 ALA A O 1
ATOM 1404 N N . MET A 1 178 ? -2.289 -11.136 14.914 1.00 95.31 178 MET A N 1
ATOM 1405 C CA . MET A 1 178 ? -3.711 -10.777 14.749 1.00 95.31 178 MET A CA 1
ATOM 1406 C C . MET A 1 178 ? -4.597 -11.310 15.888 1.00 95.31 178 MET A C 1
ATOM 1408 O O . MET A 1 178 ? -5.599 -10.693 16.224 1.00 95.31 178 MET A O 1
ATOM 1412 N N . SER A 1 179 ? -4.223 -12.429 16.512 1.00 96.31 179 SER A N 1
ATOM 1413 C CA . SER A 1 179 ? -4.945 -13.016 17.647 1.00 96.31 179 SER A CA 1
ATOM 1414 C C . SER A 1 179 ? -4.792 -12.238 18.956 1.00 96.31 179 SER A C 1
ATOM 1416 O O . SER A 1 179 ? -5.564 -12.466 19.881 1.00 96.31 179 SER A O 1
ATOM 1418 N N . GLY A 1 180 ? -3.783 -11.367 19.061 1.00 97.00 180 GLY A N 1
ATOM 1419 C CA . GLY A 1 180 ? -3.565 -10.498 20.220 1.00 97.00 180 GLY A CA 1
ATOM 1420 C C . GLY A 1 180 ? -3.947 -9.045 19.960 1.00 97.00 180 GLY A C 1
ATOM 1421 O O . GLY A 1 180 ? -3.508 -8.181 20.715 1.00 97.00 180 GLY A O 1
ATOM 1422 N N . ILE A 1 181 ? -4.707 -8.785 18.894 1.00 97.69 181 ILE A N 1
ATOM 1423 C CA . ILE A 1 181 ? -5.282 -7.479 18.584 1.00 97.69 181 ILE A CA 1
ATOM 1424 C C . ILE A 1 181 ? -6.791 -7.589 18.717 1.00 97.69 181 ILE A C 1
ATOM 1426 O O . ILE A 1 181 ? -7.416 -8.418 18.054 1.00 97.69 181 ILE A O 1
ATOM 1430 N N . GLU A 1 182 ? -7.361 -6.721 19.534 1.00 97.69 182 GLU A N 1
ATOM 1431 C CA . GLU A 1 182 ? -8.796 -6.551 19.694 1.00 97.69 182 GLU A CA 1
ATOM 1432 C C . GLU A 1 182 ? -9.207 -5.178 19.167 1.00 97.69 182 GLU A C 1
ATOM 1434 O O . GLU A 1 182 ? -8.533 -4.175 19.413 1.00 97.69 182 GLU A O 1
ATOM 1439 N N . ILE A 1 183 ? -10.289 -5.165 18.395 1.00 96.69 183 ILE A N 1
ATOM 1440 C CA . ILE A 1 183 ? -10.848 -3.986 17.747 1.00 96.69 183 ILE A CA 1
ATOM 1441 C C . ILE A 1 183 ? -12.233 -3.761 18.328 1.00 96.69 183 ILE A C 1
ATOM 1443 O O . ILE A 1 183 ? -13.052 -4.679 18.297 1.00 96.69 183 ILE A O 1
ATOM 1447 N N . THR A 1 184 ? -12.507 -2.552 18.807 1.00 95.94 184 THR A N 1
ATOM 1448 C CA . THR A 1 184 ? -13.804 -2.186 19.386 1.00 95.94 184 THR A CA 1
ATOM 1449 C C . THR A 1 184 ? -14.370 -0.970 18.665 1.00 95.94 184 THR A C 1
ATOM 1451 O O . THR A 1 184 ? -13.686 0.035 18.482 1.00 95.94 184 THR A O 1
ATOM 1454 N N . CYS A 1 185 ? -15.622 -1.054 18.221 1.00 94.38 185 CYS A N 1
ATOM 1455 C CA . CYS A 1 185 ? -16.321 0.079 17.622 1.00 94.38 185 CYS A CA 1
ATOM 1456 C C . CYS A 1 185 ? -16.666 1.123 18.692 1.00 94.38 185 CYS A C 1
ATOM 1458 O O . CYS A 1 185 ? -17.299 0.788 19.692 1.00 94.38 185 CYS A O 1
ATOM 1460 N N . THR A 1 186 ? -16.307 2.389 18.468 1.00 92.44 186 THR A N 1
ATOM 1461 C CA . THR A 1 186 ? -16.530 3.472 19.444 1.00 92.44 186 THR A CA 1
ATOM 1462 C C . THR A 1 186 ? -17.993 3.894 19.578 1.00 92.44 186 THR A C 1
ATOM 1464 O O . THR A 1 186 ? -18.347 4.538 20.559 1.00 92.44 186 THR A O 1
ATOM 1467 N N . SER A 1 187 ? -18.850 3.537 18.615 1.00 91.12 187 SER A N 1
ATOM 1468 C CA . SER A 1 187 ? -20.270 3.914 18.617 1.00 91.12 187 SER A CA 1
ATOM 1469 C C . SER A 1 187 ? -21.201 2.816 19.140 1.00 91.12 187 SER A C 1
ATOM 1471 O O . SER A 1 187 ? -22.172 3.127 19.825 1.00 91.12 187 SER A O 1
ATOM 1473 N N . CYS A 1 188 ? -20.948 1.547 18.801 1.00 90.69 188 CYS A N 1
ATOM 1474 C CA . CYS A 1 188 ? -21.846 0.431 19.131 1.00 90.69 188 CYS A CA 1
ATOM 1475 C C . CYS A 1 188 ? -21.235 -0.605 20.083 1.00 90.69 188 CYS A C 1
ATOM 1477 O O . CYS A 1 188 ? -21.893 -1.597 20.389 1.00 90.69 188 CYS A O 1
ATOM 1479 N N . GLU A 1 189 ? -19.982 -0.405 20.505 1.00 91.69 189 GLU A N 1
ATOM 1480 C CA . GLU A 1 189 ? -19.248 -1.246 21.465 1.00 91.69 189 GLU A CA 1
ATOM 1481 C C . GLU A 1 189 ? -19.036 -2.708 21.031 1.00 91.69 189 GLU A C 1
ATOM 1483 O O . GLU A 1 189 ? -18.507 -3.521 21.791 1.00 91.69 189 GLU A O 1
ATOM 1488 N N . ILE A 1 190 ? -19.377 -3.061 19.786 1.00 92.56 190 ILE A N 1
ATOM 1489 C CA . ILE A 1 190 ? -19.039 -4.370 19.224 1.00 92.56 190 ILE A CA 1
ATOM 1490 C C . ILE A 1 190 ? -17.519 -4.504 19.207 1.00 92.56 190 ILE A C 1
ATOM 1492 O O . ILE A 1 190 ? -16.816 -3.677 18.619 1.00 92.56 190 ILE A O 1
ATOM 1496 N N . SER A 1 191 ? -17.034 -5.574 19.832 1.00 94.25 191 SER A N 1
ATOM 1497 C CA . SER A 1 191 ? -15.619 -5.901 19.927 1.00 94.25 191 SER A CA 1
ATOM 1498 C C . SER A 1 191 ? -15.329 -7.252 19.287 1.00 94.25 191 SER A C 1
ATOM 1500 O O . SER A 1 191 ? -16.104 -8.203 19.420 1.00 94.25 191 SER A O 1
ATOM 1502 N N . MET A 1 192 ? -14.221 -7.336 18.557 1.00 94.88 192 MET A N 1
ATOM 1503 C CA . MET A 1 192 ? -13.788 -8.551 17.881 1.00 94.88 192 MET A CA 1
ATOM 1504 C C . MET A 1 192 ? -12.268 -8.585 17.763 1.00 94.88 192 MET A C 1
ATOM 1506 O O . MET A 1 192 ? -11.613 -7.564 17.545 1.00 94.88 192 MET A O 1
ATOM 1510 N N . ARG A 1 193 ? -11.685 -9.782 17.839 1.00 96.88 193 ARG A N 1
ATOM 1511 C CA . ARG A 1 193 ? -10.260 -9.948 17.542 1.00 96.88 193 ARG A CA 1
ATOM 1512 C C . ARG A 1 193 ? -9.984 -9.811 16.050 1.00 96.88 193 ARG A C 1
ATOM 1514 O O . ARG A 1 193 ? -10.770 -10.267 15.218 1.00 96.88 193 ARG A O 1
ATOM 1521 N N . LEU A 1 194 ? -8.822 -9.275 15.689 1.00 96.62 194 LEU A N 1
ATOM 1522 C CA . LEU A 1 194 ? -8.461 -9.061 14.287 1.00 96.62 194 LEU A CA 1
ATOM 1523 C C . LEU A 1 194 ? -8.386 -10.373 13.483 1.00 96.62 194 LEU A C 1
ATOM 1525 O O . LEU A 1 194 ? -8.696 -10.392 12.291 1.00 96.62 194 LEU A O 1
ATOM 1529 N N . ASP A 1 195 ? -8.005 -11.488 14.112 1.00 96.06 195 ASP A N 1
ATOM 1530 C CA . ASP A 1 195 ? -7.991 -12.796 13.452 1.00 96.06 195 ASP A CA 1
ATOM 1531 C C . ASP A 1 195 ? -9.404 -13.318 13.141 1.00 96.06 195 ASP A C 1
ATOM 1533 O O . ASP A 1 195 ? -9.611 -13.927 12.090 1.00 96.06 195 ASP A O 1
ATOM 1537 N N . GLU A 1 196 ? -10.390 -13.032 13.991 1.00 95.12 196 GLU A N 1
ATOM 1538 C CA . GLU A 1 196 ? -11.800 -13.323 13.718 1.00 95.12 196 GLU A CA 1
ATOM 1539 C C . GLU A 1 196 ? -12.359 -12.383 12.641 1.00 95.12 196 GLU A C 1
ATOM 1541 O O . GLU A 1 196 ? -12.968 -12.848 11.671 1.00 95.12 196 GLU A O 1
ATOM 1546 N N . LEU A 1 197 ? -12.061 -11.084 12.741 1.00 94.25 197 LEU A N 1
ATOM 1547 C CA . LEU A 1 197 ? -12.460 -10.065 11.767 1.00 94.25 197 LEU A CA 1
ATOM 1548 C C . LEU A 1 197 ? -11.968 -10.417 10.364 1.00 94.25 197 LEU A C 1
ATOM 1550 O O . LEU A 1 197 ? -12.721 -10.334 9.394 1.00 94.25 197 LEU A O 1
ATOM 1554 N N . SER A 1 198 ? -10.726 -10.891 10.252 1.00 93.81 198 SER A N 1
ATOM 1555 C CA . SER A 1 198 ? -10.125 -11.263 8.969 1.00 93.81 198 SER A CA 1
ATOM 1556 C C . SER A 1 198 ? -10.884 -12.355 8.216 1.00 93.81 198 SER A C 1
ATOM 1558 O O . SER A 1 198 ? -10.834 -12.416 6.988 1.00 93.81 198 SER A O 1
ATOM 1560 N N . ARG A 1 199 ? -11.634 -13.201 8.931 1.00 91.19 199 ARG A N 1
ATOM 1561 C CA . ARG A 1 199 ? -12.470 -14.245 8.325 1.00 91.19 199 ARG A CA 1
ATOM 1562 C C . ARG A 1 199 ? -13.771 -13.678 7.754 1.00 91.19 199 ARG A C 1
ATOM 1564 O O . ARG A 1 199 ? -14.354 -14.325 6.884 1.00 91.19 199 ARG A O 1
ATOM 1571 N N . SER A 1 200 ? -14.168 -12.480 8.180 1.00 87.56 200 SER A N 1
ATOM 1572 C CA . SER A 1 200 ? -15.444 -11.816 7.879 1.00 87.56 200 SER A CA 1
ATOM 1573 C C . SER A 1 200 ? -15.325 -10.669 6.863 1.00 87.56 200 SER A C 1
ATOM 1575 O O . SER A 1 200 ? -16.289 -9.944 6.646 1.00 87.56 200 SER A O 1
ATOM 1577 N N . ILE A 1 201 ? -14.165 -10.492 6.219 1.00 88.19 201 ILE A N 1
ATOM 1578 C CA . ILE A 1 201 ? -13.903 -9.352 5.319 1.00 88.19 201 ILE A CA 1
ATOM 1579 C C . ILE A 1 201 ? -14.712 -9.381 4.006 1.00 88.19 201 ILE A C 1
ATOM 1581 O O . ILE A 1 201 ? -14.973 -8.340 3.404 1.00 88.19 201 ILE A O 1
ATOM 1585 N N . GLY A 1 202 ? -15.170 -10.568 3.599 1.00 89.81 202 GLY A N 1
ATOM 1586 C CA . GLY A 1 202 ? -16.068 -10.758 2.462 1.00 89.81 202 GLY A CA 1
ATOM 1587 C C . GLY A 1 202 ? -15.370 -10.891 1.104 1.00 89.81 202 GLY A C 1
ATOM 1588 O O . GLY A 1 202 ? -14.254 -11.408 0.991 1.00 89.81 202 GLY A O 1
ATOM 1589 N N . ALA A 1 203 ? -16.101 -10.500 0.058 1.00 93.69 203 ALA A N 1
ATOM 1590 C CA . ALA A 1 203 ? -15.665 -10.592 -1.330 1.00 93.69 203 ALA A CA 1
ATOM 1591 C C . ALA A 1 203 ? -14.758 -9.422 -1.721 1.00 93.69 203 ALA A C 1
ATOM 1593 O O . ALA A 1 203 ? -14.921 -8.291 -1.247 1.00 93.69 203 ALA A O 1
ATOM 1594 N N . CYS A 1 204 ? -13.832 -9.715 -2.627 1.00 95.75 204 CYS A N 1
ATOM 1595 C CA . CYS A 1 204 ? -12.865 -8.762 -3.116 1.00 95.75 204 CYS A CA 1
ATOM 1596 C C . CYS A 1 204 ? -13.516 -7.625 -3.904 1.00 95.75 204 CYS A C 1
ATOM 1598 O O . CYS A 1 204 ? -14.421 -7.828 -4.714 1.00 95.75 204 CYS A O 1
ATOM 1600 N N . ARG A 1 205 ? -13.021 -6.406 -3.683 1.00 95.25 205 ARG A N 1
ATOM 1601 C CA . ARG A 1 205 ? -13.554 -5.195 -4.321 1.00 95.25 205 ARG A CA 1
ATOM 1602 C C . ARG A 1 205 ? -12.924 -4.850 -5.670 1.00 95.25 205 ARG A C 1
ATOM 1604 O O . ARG A 1 205 ? -13.369 -3.904 -6.308 1.00 95.25 205 ARG A O 1
ATOM 1611 N N . GLY A 1 206 ? -11.926 -5.606 -6.122 1.00 96.38 206 GLY A N 1
ATOM 1612 C CA . GLY A 1 206 ? -11.312 -5.396 -7.436 1.00 96.38 206 GLY A CA 1
ATOM 1613 C C . GLY A 1 206 ? -10.374 -4.186 -7.515 1.00 96.38 206 GLY A C 1
ATOM 1614 O O . GLY A 1 206 ? -10.139 -3.666 -8.599 1.00 96.38 206 GLY A O 1
ATOM 1615 N N . ARG A 1 207 ? -9.862 -3.691 -6.381 1.00 96.00 207 ARG A N 1
ATOM 1616 C CA . ARG A 1 207 ? -9.004 -2.502 -6.361 1.00 96.00 207 ARG A CA 1
ATOM 1617 C C . ARG A 1 207 ? -7.585 -2.812 -6.843 1.00 96.00 207 ARG A C 1
ATOM 1619 O O . ARG A 1 207 ? -6.965 -3.782 -6.401 1.00 96.00 207 ARG A O 1
ATOM 1626 N N . HIS A 1 208 ? -7.049 -1.929 -7.679 1.00 94.19 208 HIS A N 1
ATOM 1627 C CA . HIS A 1 208 ? -5.647 -1.914 -8.089 1.00 94.19 208 HIS A CA 1
ATOM 1628 C C . HIS A 1 208 ? -5.019 -0.557 -7.750 1.00 94.19 208 HIS A C 1
ATOM 1630 O O . HIS A 1 208 ? -4.987 0.326 -8.607 1.00 94.19 208 HIS A O 1
ATOM 1636 N N . PRO A 1 209 ? -4.490 -0.374 -6.525 1.00 93.69 209 PRO A N 1
ATOM 1637 C CA . PRO A 1 209 ? -3.942 0.903 -6.070 1.00 93.69 209 PRO A CA 1
ATOM 1638 C C . PRO A 1 209 ? -2.850 1.451 -6.991 1.00 93.69 209 PRO A C 1
ATOM 1640 O O . PRO A 1 209 ? -2.650 2.658 -7.076 1.00 93.69 209 PRO A O 1
ATOM 1643 N N . GLN A 1 210 ? -2.153 0.561 -7.698 1.00 91.75 210 GLN A N 1
ATOM 1644 C CA . GLN A 1 210 ? -1.082 0.915 -8.611 1.00 91.75 210 GLN A CA 1
ATOM 1645 C C . GLN A 1 210 ? -1.556 1.536 -9.937 1.00 91.75 210 GLN A C 1
ATOM 1647 O O . GLN A 1 210 ? -0.775 2.192 -10.621 1.00 91.75 210 GLN A O 1
ATOM 1652 N N . LEU A 1 211 ? -2.825 1.336 -10.304 1.00 90.62 211 LEU A N 1
ATOM 1653 C CA . LEU A 1 211 ? -3.434 1.907 -11.509 1.00 90.62 211 LEU A CA 1
ATOM 1654 C C . LEU A 1 211 ? -4.186 3.214 -11.223 1.00 90.62 211 LEU A C 1
ATOM 1656 O O . LEU A 1 211 ? -4.606 3.887 -12.157 1.00 90.62 211 LEU A O 1
ATOM 1660 N N . GLU A 1 212 ? -4.361 3.572 -9.950 1.00 89.38 212 GLU A N 1
ATOM 1661 C CA . GLU A 1 212 ? -5.115 4.758 -9.551 1.00 89.38 212 GLU A CA 1
ATOM 1662 C C . GLU A 1 212 ? -4.301 6.041 -9.758 1.00 89.38 212 GLU A C 1
ATOM 1664 O O . GL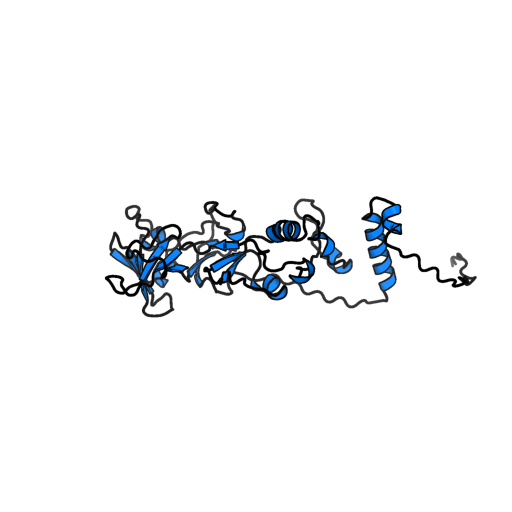U A 1 212 ? -3.114 6.108 -9.414 1.00 89.38 212 GLU A O 1
ATOM 1669 N N . GLY A 1 213 ? -4.964 7.106 -10.215 1.00 79.94 213 GLY A N 1
ATOM 1670 C CA . GLY A 1 213 ? -4.380 8.436 -10.249 1.00 79.94 213 GLY A CA 1
ATOM 1671 C C . GLY A 1 213 ? -4.129 9.011 -8.851 1.00 79.94 213 GLY A C 1
ATOM 1672 O O . GLY A 1 213 ? -4.693 8.596 -7.823 1.00 79.94 213 GLY A O 1
ATOM 1673 N N . ARG A 1 214 ? -3.250 10.016 -8.798 1.00 74.81 214 ARG A N 1
ATOM 1674 C CA . ARG A 1 214 ? -2.964 10.760 -7.567 1.00 74.81 214 ARG A CA 1
ATOM 1675 C C . ARG A 1 214 ? -4.150 11.666 -7.234 1.00 74.81 214 ARG A C 1
ATOM 1677 O O . ARG A 1 214 ? -4.522 12.509 -8.037 1.00 74.81 214 ARG A O 1
ATOM 1684 N N . GLY A 1 215 ? -4.695 11.527 -6.027 1.00 75.25 215 GLY A N 1
ATOM 1685 C CA . GLY A 1 215 ? -5.847 12.315 -5.567 1.00 75.25 215 GLY A CA 1
ATOM 1686 C C . GLY A 1 215 ? -7.204 11.807 -6.061 1.00 75.25 215 GLY A C 1
ATOM 1687 O O . GLY A 1 215 ? -8.229 12.339 -5.648 1.00 75.25 215 GLY A O 1
ATOM 1688 N N . GLU A 1 216 ? -7.226 10.762 -6.888 1.00 81.94 216 GLU A N 1
ATOM 1689 C CA . GLU A 1 216 ? -8.465 10.129 -7.330 1.00 81.94 216 GLU A CA 1
ATOM 1690 C C . GLU A 1 216 ? -9.001 9.156 -6.268 1.00 81.94 216 GLU A C 1
ATOM 1692 O O . GLU A 1 216 ? -8.210 8.476 -5.584 1.00 81.94 216 GLU A O 1
ATOM 1697 N N . PRO A 1 217 ? -10.339 9.079 -6.118 1.00 85.56 217 PRO A N 1
ATOM 1698 C CA . PRO A 1 217 ? -10.961 8.115 -5.229 1.00 85.56 217 PRO A CA 1
ATOM 1699 C C . PRO A 1 217 ? -10.652 6.682 -5.696 1.00 85.56 217 PRO A C 1
ATOM 1701 O O . PRO A 1 217 ? -10.535 6.439 -6.894 1.00 85.56 217 PRO A O 1
ATOM 1704 N N . PRO A 1 218 ? -10.533 5.713 -4.772 1.00 90.62 218 PRO A N 1
ATOM 1705 C CA . PRO A 1 218 ? -10.256 4.334 -5.147 1.00 90.62 218 PRO A CA 1
ATOM 1706 C C . PRO A 1 218 ? -11.350 3.709 -6.015 1.00 90.62 218 PRO A C 1
ATOM 1708 O O . PRO A 1 218 ? -12.524 3.711 -5.628 1.00 90.62 218 PRO A O 1
ATOM 1711 N N . GLU A 1 219 ? -10.951 3.086 -7.121 1.00 92.94 219 GLU A N 1
ATOM 1712 C CA . GLU A 1 219 ? -11.857 2.341 -7.992 1.00 92.94 219 GLU A CA 1
ATOM 1713 C C . GLU A 1 219 ? -11.991 0.888 -7.545 1.00 92.94 219 GLU A C 1
ATOM 1715 O O . GLU A 1 219 ? -11.028 0.220 -7.160 1.00 92.94 219 GLU A O 1
ATOM 1720 N N . ARG A 1 220 ? -13.232 0.400 -7.562 1.00 95.00 220 ARG A N 1
ATOM 1721 C CA . ARG A 1 220 ? -13.606 -0.909 -7.022 1.00 95.00 220 ARG A CA 1
ATOM 1722 C C . ARG A 1 220 ? -14.638 -1.590 -7.921 1.00 95.00 220 ARG A C 1
ATOM 1724 O O . ARG A 1 220 ? -15.805 -1.676 -7.538 1.00 95.00 220 ARG A O 1
ATOM 1731 N N . PRO A 1 221 ? -14.238 -2.058 -9.116 1.00 95.06 221 PRO A N 1
ATOM 1732 C CA . PRO A 1 221 ? -15.139 -2.706 -10.073 1.00 95.06 221 PRO A CA 1
ATOM 1733 C C . PRO A 1 221 ? -15.730 -4.037 -9.572 1.00 95.06 221 PRO A C 1
ATOM 1735 O O . PRO A 1 221 ? -16.638 -4.580 -10.197 1.00 95.06 221 PRO A O 1
ATOM 1738 N N . GLY A 1 222 ? -15.250 -4.557 -8.439 1.00 94.44 222 GLY A N 1
ATOM 1739 C CA . GLY A 1 222 ? -15.647 -5.849 -7.895 1.00 94.44 222 GLY A CA 1
ATOM 1740 C C . GLY A 1 222 ? -14.783 -6.993 -8.418 1.00 94.44 222 GLY A C 1
ATOM 1741 O O . GLY A 1 222 ? -14.127 -6.905 -9.452 1.00 94.44 222 GLY A O 1
ATOM 1742 N N . CYS A 1 223 ? -14.753 -8.081 -7.655 1.00 95.31 223 CYS A N 1
ATOM 1743 C CA . CYS A 1 223 ? -14.030 -9.301 -7.984 1.00 95.31 223 CYS A CA 1
ATOM 1744 C C . CYS A 1 223 ? -14.796 -10.508 -7.419 1.00 95.31 223 CYS A C 1
ATOM 1746 O O . CYS A 1 223 ? -15.432 -10.416 -6.371 1.00 95.31 223 CYS A O 1
ATOM 1748 N N . GLY A 1 224 ? -14.741 -11.649 -8.110 1.00 92.62 224 GLY A N 1
ATOM 1749 C CA . GLY A 1 224 ? -15.387 -12.893 -7.668 1.00 92.62 224 GLY A CA 1
ATOM 1750 C C . GLY A 1 224 ? -14.624 -13.655 -6.577 1.00 92.62 224 GLY A C 1
ATOM 1751 O O . GLY A 1 224 ? -15.132 -14.641 -6.050 1.00 92.62 224 GLY A O 1
ATOM 1752 N N . GLU A 1 225 ? -13.407 -13.226 -6.236 1.00 96.19 225 GLU A N 1
ATOM 1753 C CA . GLU A 1 225 ? -12.572 -13.880 -5.226 1.00 96.19 225 GLU A CA 1
ATOM 1754 C C . GLU A 1 225 ? -12.868 -13.408 -3.801 1.00 96.19 225 GLU A C 1
ATOM 1756 O O . GLU A 1 225 ? -13.398 -12.323 -3.561 1.00 96.19 225 GLU A O 1
ATOM 1761 N N . ARG A 1 226 ? -12.415 -14.199 -2.827 1.00 94.44 226 ARG A N 1
ATOM 1762 C CA . ARG A 1 226 ? -12.397 -13.812 -1.414 1.00 94.44 226 ARG A CA 1
ATOM 1763 C C . ARG A 1 226 ? -11.203 -12.906 -1.098 1.00 94.44 226 ARG A C 1
ATOM 1765 O O . ARG A 1 226 ? -10.088 -13.167 -1.552 1.00 94.44 226 ARG A O 1
ATOM 1772 N N . GLU A 1 227 ? -11.426 -11.889 -0.269 1.00 94.62 227 GLU A N 1
ATOM 1773 C CA . GLU A 1 227 ? -10.351 -11.080 0.314 1.00 94.62 227 GLU A CA 1
ATOM 1774 C C . GLU A 1 227 ? -9.687 -11.795 1.505 1.00 94.62 227 GLU A C 1
ATOM 1776 O O . GLU A 1 227 ? -10.337 -12.468 2.309 1.00 94.62 227 GLU A O 1
ATOM 1781 N N . ILE A 1 228 ? -8.370 -11.646 1.615 1.00 96.19 228 ILE A N 1
ATOM 1782 C CA . ILE A 1 228 ? -7.531 -12.211 2.672 1.00 96.19 228 ILE A CA 1
ATOM 1783 C C . ILE A 1 228 ? -6.756 -11.065 3.314 1.00 96.19 228 ILE A C 1
ATOM 1785 O O . ILE A 1 228 ? -6.133 -10.267 2.617 1.00 96.19 228 ILE A O 1
ATOM 1789 N N . VAL A 1 229 ? -6.762 -11.002 4.644 1.00 97.38 229 VAL A N 1
ATOM 1790 C CA . VAL A 1 229 ? -5.964 -10.025 5.393 1.00 97.38 229 VAL A CA 1
ATOM 1791 C C . VAL A 1 229 ? -4.554 -10.558 5.610 1.00 97.38 229 VAL A C 1
ATOM 1793 O O . VAL A 1 229 ? -4.366 -11.710 5.996 1.00 97.38 229 VAL A O 1
ATOM 1796 N N . THR A 1 230 ? -3.554 -9.710 5.397 1.00 96.88 230 THR A N 1
ATOM 1797 C CA . THR A 1 230 ? -2.146 -10.024 5.662 1.00 96.88 230 THR A CA 1
ATOM 1798 C C . THR A 1 230 ? -1.392 -8.780 6.121 1.00 96.88 230 THR A C 1
ATOM 1800 O O . THR A 1 230 ? -1.898 -7.660 6.043 1.00 96.88 230 THR A O 1
ATOM 1803 N N . LEU A 1 231 ? -0.159 -8.968 6.591 1.00 96.88 231 LEU A N 1
ATOM 1804 C CA . LEU A 1 231 ? 0.772 -7.867 6.799 1.00 96.88 231 LEU A CA 1
ATOM 1805 C C . LEU A 1 231 ? 1.130 -7.219 5.459 1.00 96.88 231 LEU A C 1
ATOM 1807 O O . LEU A 1 231 ? 1.443 -7.918 4.496 1.00 96.88 231 LEU A O 1
ATOM 1811 N N . ARG A 1 232 ? 1.171 -5.887 5.419 1.00 95.62 232 ARG A N 1
ATOM 1812 C CA . ARG A 1 232 ? 1.518 -5.110 4.215 1.00 95.62 232 ARG A CA 1
ATOM 1813 C C . ARG A 1 232 ? 2.968 -5.273 3.742 1.00 95.62 232 ARG A C 1
ATOM 1815 O O . ARG A 1 232 ? 3.293 -4.899 2.628 1.00 95.62 232 ARG A O 1
ATOM 1822 N N . GLN A 1 233 ? 3.827 -5.853 4.577 1.00 92.06 233 GLN A N 1
ATOM 1823 C CA . GLN A 1 233 ? 5.210 -6.218 4.239 1.00 92.06 233 GLN A CA 1
ATOM 1824 C C . GLN A 1 233 ? 5.353 -7.701 3.853 1.00 92.06 233 GLN A C 1
ATOM 1826 O O . GLN A 1 233 ? 6.463 -8.210 3.725 1.00 92.06 233 GLN A O 1
ATOM 1831 N N . SER A 1 234 ? 4.242 -8.433 3.730 1.00 93.44 234 SER A N 1
ATOM 1832 C CA . SER A 1 234 ? 4.280 -9.858 3.416 1.00 93.44 234 SER A CA 1
ATOM 1833 C C . SER A 1 234 ? 4.756 -10.101 1.985 1.00 93.44 234 SER A C 1
ATOM 1835 O O . SER A 1 234 ? 4.280 -9.462 1.048 1.00 93.44 234 SER A O 1
ATOM 1837 N N . SER A 1 235 ? 5.632 -11.093 1.807 1.00 89.12 235 SER A N 1
ATOM 1838 C CA . SER A 1 235 ? 6.152 -11.505 0.495 1.00 89.12 235 SER A CA 1
ATOM 1839 C C . SER A 1 235 ? 5.083 -12.065 -0.448 1.00 89.12 235 SER A C 1
ATOM 1841 O O . SER A 1 235 ? 5.335 -12.203 -1.638 1.00 89.12 235 SER A O 1
ATOM 1843 N N . VAL A 1 236 ? 3.882 -12.372 0.058 1.00 90.06 236 VAL A N 1
ATOM 1844 C CA . VAL A 1 236 ? 2.752 -12.842 -0.763 1.00 90.06 236 VAL A CA 1
ATOM 1845 C C . VAL A 1 236 ? 2.101 -11.729 -1.586 1.00 90.06 236 VAL A C 1
ATOM 1847 O O . VAL A 1 236 ? 1.351 -12.028 -2.508 1.00 90.06 236 VAL A O 1
ATOM 1850 N N . LEU A 1 237 ? 2.335 -10.460 -1.234 1.00 92.75 237 LEU A N 1
ATOM 1851 C CA . LEU A 1 237 ? 1.663 -9.326 -1.872 1.00 92.75 237 LEU A CA 1
ATOM 1852 C C . LEU A 1 237 ? 2.263 -8.968 -3.228 1.00 92.75 237 LEU A C 1
ATOM 1854 O O . LEU A 1 237 ? 1.548 -8.484 -4.100 1.00 92.75 237 LEU A O 1
ATOM 1858 N N . TRP A 1 238 ? 3.566 -9.177 -3.401 1.00 92.12 238 TRP A N 1
ATOM 1859 C CA . TRP A 1 238 ? 4.255 -8.790 -4.620 1.00 92.12 238 TRP A CA 1
ATOM 1860 C C . TRP A 1 238 ? 5.469 -9.682 -4.872 1.00 92.12 238 TRP A C 1
ATOM 1862 O O . TRP A 1 238 ? 6.272 -9.933 -3.973 1.00 92.12 238 TRP A O 1
ATOM 1872 N N . GLN A 1 239 ? 5.619 -10.123 -6.117 1.00 88.69 239 GLN A N 1
ATOM 1873 C CA . GLN A 1 239 ? 6.782 -10.860 -6.593 1.00 88.69 239 GLN A CA 1
ATOM 1874 C C . GLN A 1 239 ? 7.061 -10.476 -8.048 1.00 88.69 239 GLN A C 1
ATOM 1876 O O . GLN A 1 239 ? 6.137 -10.300 -8.841 1.00 88.69 239 GLN A O 1
ATOM 1881 N N . SER A 1 240 ? 8.339 -10.372 -8.408 1.00 88.50 240 SER A N 1
ATOM 1882 C CA . SER A 1 240 ? 8.754 -10.190 -9.798 1.00 88.50 240 SER A CA 1
ATOM 1883 C C . SER A 1 240 ? 8.675 -11.511 -10.572 1.00 88.50 240 SER A C 1
ATOM 1885 O O . SER A 1 240 ? 9.178 -12.537 -10.110 1.00 88.50 240 SER A O 1
ATOM 1887 N N . ASP A 1 241 ? 8.111 -11.498 -11.786 1.00 85.44 241 ASP A N 1
ATOM 1888 C CA . ASP A 1 241 ? 8.336 -12.591 -12.742 1.00 85.44 241 ASP A CA 1
ATOM 1889 C C . ASP A 1 241 ? 9.694 -12.372 -13.411 1.00 85.44 241 ASP A C 1
ATOM 1891 O O . ASP A 1 241 ? 9.898 -11.423 -14.169 1.00 85.44 241 ASP A O 1
ATOM 1895 N N . THR A 1 242 ? 10.647 -13.244 -13.094 1.00 85.75 242 THR A N 1
ATOM 1896 C CA . THR A 1 242 ? 12.016 -13.147 -13.595 1.00 85.75 242 THR A CA 1
ATOM 1897 C C . THR A 1 242 ? 12.278 -14.248 -14.613 1.00 85.75 242 THR A C 1
ATOM 1899 O O . THR A 1 242 ? 12.339 -15.431 -14.271 1.00 85.75 242 THR A O 1
ATOM 1902 N N . LYS A 1 243 ? 12.533 -13.860 -15.866 1.00 81.56 243 LYS A N 1
ATOM 1903 C CA . LYS A 1 243 ? 13.097 -14.756 -16.882 1.00 81.56 243 LYS A CA 1
ATOM 1904 C C . LYS A 1 243 ? 14.607 -14.572 -16.935 1.00 81.56 243 LYS A C 1
ATOM 1906 O O . LYS A 1 243 ? 15.106 -13.458 -17.063 1.00 81.56 243 LYS A O 1
ATOM 1911 N N . ARG A 1 244 ? 15.343 -15.678 -16.836 1.00 79.12 244 ARG A N 1
ATOM 1912 C CA . ARG A 1 244 ? 16.796 -15.702 -17.020 1.00 79.12 244 ARG A CA 1
ATOM 1913 C C . ARG A 1 244 ? 17.089 -16.356 -18.352 1.00 79.12 244 ARG A C 1
ATOM 1915 O O . ARG A 1 244 ? 16.630 -17.467 -18.597 1.00 79.12 244 ARG A O 1
ATOM 1922 N N . VAL A 1 245 ? 17.866 -15.676 -19.180 1.00 74.62 245 VAL A N 1
ATOM 1923 C CA . VAL A 1 245 ? 18.342 -16.225 -20.443 1.00 74.62 245 VAL A CA 1
ATOM 1924 C C . VAL A 1 245 ? 19.857 -16.211 -20.410 1.00 74.62 245 VAL A C 1
ATOM 1926 O O . VAL A 1 245 ? 20.475 -15.181 -20.156 1.00 74.62 245 VAL A O 1
ATOM 1929 N N . VAL A 1 246 ? 20.444 -17.374 -20.655 1.00 73.56 246 VAL A N 1
ATOM 1930 C CA . VAL A 1 246 ? 21.865 -17.510 -20.951 1.00 73.56 246 VAL A CA 1
ATOM 1931 C C . VAL A 1 246 ? 21.934 -17.889 -22.414 1.00 73.56 246 VAL A C 1
ATOM 1933 O O . VAL A 1 246 ? 21.329 -18.880 -22.821 1.00 73.56 246 VAL A O 1
ATOM 1936 N N . THR A 1 247 ? 22.632 -17.097 -23.218 1.00 66.44 247 THR A N 1
ATOM 1937 C CA . THR A 1 247 ? 22.926 -17.502 -24.589 1.00 66.44 247 THR A CA 1
ATOM 1938 C C . THR A 1 247 ? 24.391 -17.857 -24.701 1.00 66.44 247 THR A C 1
ATOM 1940 O O . THR A 1 247 ? 25.256 -17.031 -24.426 1.00 66.44 247 THR A O 1
ATOM 1943 N N . ILE A 1 248 ? 24.645 -19.084 -25.140 1.00 68.06 248 ILE A N 1
ATOM 1944 C CA . ILE A 1 248 ? 25.964 -19.548 -25.546 1.00 68.06 248 ILE A CA 1
ATOM 1945 C C . ILE A 1 248 ? 25.941 -19.557 -27.079 1.00 68.06 248 ILE A C 1
ATOM 1947 O O . ILE A 1 248 ? 25.110 -20.262 -27.653 1.00 68.06 248 ILE A O 1
ATOM 1951 N N . PRO A 1 249 ? 26.741 -18.722 -27.760 1.00 58.75 249 PRO A N 1
ATOM 1952 C CA . PRO A 1 249 ? 26.793 -18.738 -29.214 1.00 58.75 249 PRO A CA 1
ATOM 1953 C C . PRO A 1 249 ? 27.420 -20.056 -29.691 1.00 58.75 249 PRO A C 1
ATOM 1955 O O . PRO A 1 249 ? 28.488 -20.443 -29.226 1.00 58.75 249 PRO A O 1
ATOM 1958 N N . ASN A 1 250 ? 26.758 -20.740 -30.627 1.00 58.66 250 ASN A N 1
ATOM 1959 C CA . ASN A 1 250 ? 27.229 -22.024 -31.168 1.00 58.66 250 ASN A CA 1
ATOM 1960 C C . ASN A 1 250 ? 28.262 -21.859 -32.309 1.00 58.66 250 ASN A C 1
ATOM 1962 O O . ASN A 1 250 ? 28.864 -22.839 -32.734 1.00 58.66 250 ASN A O 1
ATOM 1966 N N . THR A 1 251 ? 28.468 -20.630 -32.794 1.00 61.97 251 THR A N 1
ATOM 1967 C CA . THR A 1 251 ? 29.414 -20.212 -33.851 1.00 61.97 251 THR A CA 1
ATOM 1968 C C . THR A 1 251 ? 29.720 -18.720 -33.679 1.00 61.97 251 THR A C 1
ATOM 1970 O O . THR A 1 251 ? 28.927 -18.034 -33.031 1.00 61.97 251 THR A O 1
ATOM 1973 N N . ASP A 1 252 ? 30.802 -18.202 -34.282 1.00 57.62 252 ASP A N 1
ATOM 1974 C CA . ASP A 1 252 ? 31.132 -16.764 -34.339 1.00 57.62 252 ASP A CA 1
ATOM 1975 C C . ASP A 1 252 ? 30.041 -15.970 -35.082 1.00 57.62 252 ASP A C 1
ATOM 1977 O O . ASP A 1 252 ? 30.157 -15.584 -36.240 1.00 57.62 252 ASP A O 1
ATOM 1981 N N . SER A 1 253 ? 28.925 -15.728 -34.400 1.00 62.19 253 SER A N 1
ATOM 1982 C CA . SER A 1 253 ? 27.756 -14.997 -34.889 1.00 62.19 253 SER A CA 1
ATOM 1983 C C . SER A 1 253 ? 27.935 -13.479 -34.815 1.00 62.19 253 SER A C 1
ATOM 1985 O O . SER A 1 253 ? 26.992 -12.739 -35.086 1.00 62.19 253 SER A O 1
ATOM 1987 N N . ILE A 1 254 ? 29.135 -13.003 -34.461 1.00 67.88 254 ILE A N 1
ATOM 1988 C CA . ILE A 1 254 ? 29.470 -11.577 -34.382 1.00 67.88 254 ILE A CA 1
ATOM 1989 C C . ILE A 1 254 ? 29.162 -10.848 -35.702 1.00 67.88 254 ILE A C 1
ATOM 1991 O O . ILE A 1 254 ? 28.480 -9.829 -35.626 1.00 67.88 254 ILE A O 1
ATOM 1995 N N . PRO A 1 255 ? 29.533 -11.349 -36.902 1.00 67.19 255 PRO A N 1
ATOM 1996 C CA . PRO A 1 255 ? 29.237 -10.653 -38.159 1.00 67.19 255 PRO A CA 1
ATOM 1997 C C . PRO A 1 255 ? 27.735 -10.524 -38.443 1.00 67.19 255 PRO A C 1
ATOM 1999 O O . PRO A 1 255 ? 27.281 -9.486 -38.917 1.00 67.19 255 PRO A O 1
ATOM 2002 N N . ILE A 1 256 ? 26.951 -11.558 -38.117 1.00 68.44 256 ILE A N 1
ATOM 2003 C CA . ILE A 1 256 ? 25.494 -11.573 -38.319 1.00 68.44 256 ILE A CA 1
ATOM 2004 C C . ILE A 1 256 ? 24.815 -10.596 -37.353 1.00 68.44 256 ILE A C 1
ATOM 2006 O O . ILE A 1 256 ? 23.946 -9.827 -37.757 1.00 68.44 256 ILE A O 1
ATOM 2010 N N . LEU A 1 257 ? 25.237 -10.592 -36.086 1.00 67.44 257 LEU A N 1
ATOM 2011 C CA . LEU A 1 257 ? 24.714 -9.674 -35.073 1.00 67.44 257 LEU A CA 1
ATOM 2012 C C . LEU A 1 257 ? 25.087 -8.218 -35.390 1.00 67.44 257 LEU A C 1
ATOM 2014 O O . LEU A 1 257 ? 24.230 -7.346 -35.292 1.00 67.44 257 LEU A O 1
ATOM 2018 N N . LEU A 1 258 ? 26.320 -7.962 -35.845 1.00 69.75 258 LEU A N 1
ATOM 2019 C CA . LEU A 1 258 ? 26.760 -6.646 -36.324 1.00 69.75 258 LEU A CA 1
ATOM 2020 C C . LEU A 1 258 ? 25.927 -6.169 -37.510 1.00 69.75 258 LEU A C 1
ATOM 2022 O O . LEU A 1 258 ? 25.460 -5.035 -37.498 1.00 69.75 258 LEU A O 1
ATOM 2026 N N . MET A 1 259 ? 25.709 -7.026 -38.510 1.00 70.88 259 MET A N 1
ATOM 2027 C CA . MET A 1 259 ? 24.875 -6.695 -39.667 1.00 70.88 259 MET A CA 1
ATOM 2028 C C . MET A 1 259 ? 23.448 -6.326 -39.254 1.00 70.88 259 MET A C 1
ATOM 2030 O O . MET A 1 259 ? 22.895 -5.374 -39.795 1.00 70.88 259 MET A O 1
ATOM 2034 N N . GLU A 1 260 ? 22.855 -7.034 -38.291 1.00 71.75 260 GLU A N 1
ATOM 2035 C CA . GLU A 1 260 ? 21.490 -6.754 -37.838 1.00 71.75 260 GLU A CA 1
ATOM 2036 C C . GLU A 1 260 ? 21.402 -5.467 -36.998 1.00 71.75 260 GLU A C 1
ATOM 2038 O O . GLU A 1 260 ? 20.479 -4.671 -37.194 1.00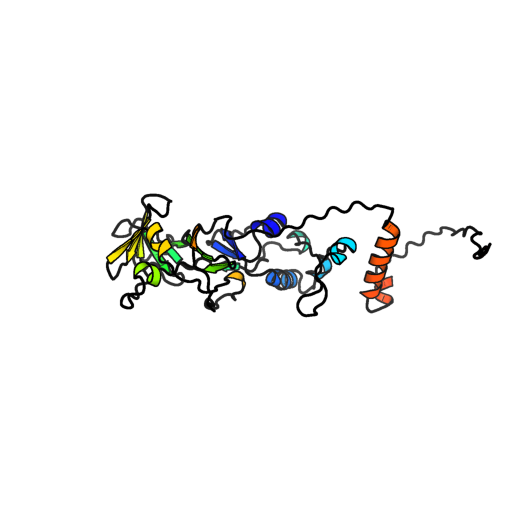 71.75 260 GLU A O 1
ATOM 2043 N N . CYS A 1 261 ? 22.386 -5.209 -36.125 1.00 68.38 261 CYS A N 1
ATOM 2044 C CA . CYS A 1 261 ? 22.501 -3.942 -35.397 1.00 68.38 261 CYS A CA 1
ATOM 2045 C C . CYS A 1 261 ? 22.674 -2.758 -36.361 1.00 68.38 261 CYS A C 1
ATOM 2047 O O . CYS A 1 261 ? 21.896 -1.807 -36.302 1.00 68.38 261 CYS A O 1
ATOM 2049 N N . LEU A 1 262 ? 23.613 -2.861 -37.310 1.00 72.00 262 LEU A N 1
ATOM 2050 C CA . LEU A 1 262 ? 23.867 -1.837 -38.328 1.00 72.00 262 LEU A CA 1
ATOM 2051 C C . LEU A 1 262 ? 22.636 -1.594 -39.204 1.00 72.00 262 LEU A C 1
ATOM 2053 O O . LEU A 1 262 ? 22.268 -0.450 -39.453 1.00 72.00 262 LEU A O 1
ATOM 2057 N N . ARG A 1 263 ? 21.961 -2.660 -39.650 1.00 71.06 263 ARG A N 1
ATOM 2058 C CA . ARG A 1 263 ? 20.747 -2.557 -40.469 1.00 71.06 263 ARG A CA 1
ATOM 2059 C C . ARG A 1 263 ? 19.650 -1.794 -39.732 1.00 71.06 263 ARG A C 1
ATOM 2061 O O . ARG A 1 263 ? 18.995 -0.945 -40.331 1.00 71.06 263 ARG A O 1
ATOM 2068 N N . ARG A 1 264 ? 19.437 -2.075 -38.444 1.00 65.62 264 ARG A N 1
ATOM 2069 C CA . ARG A 1 264 ? 18.442 -1.356 -37.638 1.00 65.62 264 ARG A CA 1
ATOM 2070 C C . ARG A 1 264 ? 18.825 0.095 -37.393 1.00 65.62 264 ARG A C 1
ATOM 2072 O O . ARG A 1 264 ? 17.948 0.947 -37.471 1.00 65.62 264 ARG A O 1
ATOM 2079 N N . GLU A 1 265 ? 20.095 0.377 -37.133 1.00 67.75 265 GLU A N 1
ATOM 2080 C CA . GLU A 1 265 ? 20.574 1.739 -36.907 1.00 67.75 265 GLU A CA 1
ATOM 2081 C C . GLU A 1 265 ? 20.412 2.603 -38.163 1.00 67.75 265 GLU A C 1
ATOM 2083 O O . GLU A 1 265 ? 19.808 3.675 -38.099 1.00 67.75 265 GLU A O 1
ATOM 2088 N N . VAL A 1 266 ? 20.796 2.071 -39.328 1.00 69.12 266 VAL A N 1
ATOM 2089 C CA . VAL A 1 266 ? 20.547 2.694 -40.638 1.00 69.12 266 VAL A CA 1
ATOM 2090 C C . VAL A 1 266 ? 19.052 2.914 -40.882 1.00 69.12 266 VAL A C 1
ATOM 2092 O O . VAL A 1 266 ? 18.665 3.996 -41.307 1.00 69.12 266 VAL A O 1
ATOM 2095 N N . ASN A 1 267 ? 18.200 1.936 -40.563 1.00 64.31 267 ASN A N 1
ATOM 2096 C CA . ASN A 1 267 ? 16.749 2.054 -40.749 1.00 64.31 267 ASN A CA 1
ATOM 2097 C C . ASN A 1 267 ? 16.064 2.982 -39.729 1.00 64.31 267 ASN A C 1
ATOM 2099 O O . ASN A 1 267 ? 14.927 3.395 -39.949 1.00 64.31 267 ASN A O 1
ATOM 2103 N N . SER A 1 268 ? 16.711 3.276 -38.598 1.00 60.12 268 SER A N 1
ATOM 2104 C CA . SER A 1 268 ? 16.186 4.171 -37.560 1.00 60.12 268 SER A CA 1
ATOM 2105 C C . SER A 1 268 ? 16.485 5.648 -37.821 1.00 60.12 268 SER A C 1
ATOM 2107 O O . SER A 1 268 ? 15.832 6.511 -37.232 1.00 60.12 268 SER A O 1
ATOM 2109 N N . LYS A 1 269 ? 17.449 5.937 -38.704 1.00 57.31 269 LYS A N 1
ATOM 2110 C CA . LYS A 1 269 ? 17.832 7.290 -39.114 1.00 57.31 269 LYS A CA 1
ATOM 2111 C C . LYS A 1 269 ? 17.021 7.704 -40.345 1.00 57.31 269 LYS A C 1
ATOM 2113 O O . LYS A 1 269 ? 16.921 6.970 -41.324 1.00 57.31 269 LYS A O 1
ATOM 2118 N N . THR A 1 270 ? 16.415 8.887 -40.288 1.00 47.69 270 THR A N 1
ATOM 2119 C CA . THR A 1 270 ? 15.490 9.399 -41.317 1.00 47.69 270 THR A CA 1
ATOM 2120 C C . THR A 1 270 ? 16.199 10.065 -42.496 1.00 47.69 270 THR A C 1
ATOM 2122 O O . THR A 1 270 ? 15.568 10.298 -43.528 1.00 47.69 270 THR A O 1
ATOM 2125 N N . SER A 1 271 ? 17.499 10.364 -42.380 1.00 53.25 271 SER A N 1
ATOM 2126 C CA . SER A 1 271 ? 18.289 10.949 -43.468 1.00 53.25 271 SER A CA 1
ATOM 2127 C C . SER A 1 271 ? 19.718 10.404 -43.553 1.00 53.25 271 SER A C 1
ATOM 2129 O O . SER A 1 271 ? 20.358 10.080 -42.553 1.00 53.25 271 SER A O 1
ATOM 2131 N N . PHE A 1 272 ? 20.257 10.373 -44.775 1.00 50.44 272 PHE A N 1
ATOM 2132 C CA . PHE A 1 272 ? 21.636 9.962 -45.068 1.00 50.44 272 PHE A CA 1
ATOM 2133 C C . PHE A 1 272 ? 22.690 10.836 -44.359 1.00 50.44 272 PHE A C 1
ATOM 2135 O O . PHE A 1 272 ? 23.766 10.365 -44.001 1.00 50.44 272 PHE A O 1
ATOM 2142 N N . THR A 1 273 ? 22.366 12.104 -44.098 1.00 53.16 273 THR A N 1
ATOM 2143 C CA . THR A 1 273 ? 23.217 13.057 -43.371 1.00 53.16 273 THR A CA 1
ATOM 2144 C C . THR A 1 273 ? 23.364 12.728 -41.884 1.00 53.16 273 THR A C 1
ATOM 2146 O O . THR A 1 273 ? 24.444 12.912 -41.333 1.00 53.16 273 THR A O 1
ATOM 2149 N N . GLU A 1 274 ? 22.335 12.171 -41.240 1.00 51.12 274 GLU A N 1
ATOM 2150 C CA . GLU A 1 274 ? 22.408 11.721 -39.837 1.00 51.12 274 GLU A CA 1
ATOM 2151 C C . GLU A 1 274 ? 23.245 10.443 -39.681 1.00 51.12 274 GLU A C 1
ATOM 2153 O O . GLU A 1 274 ? 23.800 10.180 -38.616 1.00 51.12 274 GLU A O 1
ATOM 2158 N N . ILE A 1 275 ? 23.357 9.633 -40.737 1.00 52.06 275 ILE A N 1
ATOM 2159 C CA . ILE A 1 275 ? 24.190 8.421 -40.741 1.00 52.06 275 ILE A CA 1
ATOM 2160 C C . ILE A 1 275 ? 25.679 8.794 -40.756 1.00 52.06 275 ILE A C 1
ATOM 2162 O O . ILE A 1 275 ? 26.476 8.149 -40.082 1.00 52.06 275 ILE A O 1
ATOM 2166 N N . LEU A 1 276 ? 26.046 9.850 -41.487 1.00 53.34 276 LEU A N 1
ATOM 2167 C CA . LEU A 1 276 ? 27.433 10.304 -41.634 1.00 53.34 276 LEU A CA 1
ATOM 2168 C C . LEU A 1 276 ? 27.904 11.239 -40.507 1.00 53.34 276 LEU A C 1
ATOM 2170 O O . LEU A 1 276 ? 29.105 11.324 -40.273 1.00 53.34 276 LEU A O 1
ATOM 2174 N N . GLY A 1 277 ? 26.988 11.922 -39.811 1.00 48.78 277 GLY A N 1
ATOM 2175 C CA . GLY A 1 277 ? 27.321 12.907 -38.772 1.00 48.78 277 GLY A CA 1
ATOM 2176 C C . GLY A 1 277 ? 28.010 12.342 -37.522 1.00 48.78 277 GLY A C 1
ATOM 2177 O O . GLY A 1 277 ? 28.780 13.062 -36.895 1.00 48.78 277 GLY A O 1
ATOM 2178 N N . ASP A 1 278 ? 27.791 11.062 -37.198 1.00 48.00 278 ASP A N 1
ATOM 2179 C CA . ASP A 1 278 ? 28.406 10.394 -36.033 1.00 48.00 278 ASP A CA 1
ATOM 2180 C C . ASP A 1 278 ? 29.733 9.689 -36.370 1.00 48.00 278 ASP A C 1
ATOM 2182 O O . ASP A 1 278 ? 30.430 9.189 -35.486 1.00 48.00 278 ASP A O 1
ATOM 2186 N N . GLY A 1 279 ? 30.096 9.620 -37.653 1.00 40.69 279 GLY A N 1
ATOM 2187 C CA . GLY A 1 279 ? 31.359 9.046 -38.090 1.00 40.69 279 GLY A CA 1
ATOM 2188 C C . GLY A 1 279 ? 32.440 10.114 -38.138 1.00 40.69 279 GLY A C 1
ATOM 2189 O O . GLY A 1 279 ? 32.603 10.764 -39.170 1.00 40.69 279 GLY A O 1
ATOM 2190 N N . GLU A 1 280 ? 33.241 10.263 -37.078 1.00 37.19 280 GLU A N 1
ATOM 2191 C CA . GLU A 1 280 ? 34.572 10.846 -37.263 1.00 37.19 280 GLU A CA 1
ATOM 2192 C C . GLU A 1 280 ? 35.321 9.961 -38.262 1.00 37.19 280 GLU A C 1
ATOM 2194 O O . GLU A 1 280 ? 35.702 8.821 -37.986 1.00 37.19 280 GLU A O 1
ATOM 2199 N N . MET A 1 281 ? 35.457 10.478 -39.480 1.00 34.66 281 MET A N 1
ATOM 2200 C CA . MET A 1 281 ? 36.078 9.796 -40.597 1.00 34.66 281 MET A CA 1
ATOM 2201 C C . MET A 1 281 ? 37.578 9.673 -40.308 1.00 34.66 281 MET A C 1
ATOM 2203 O O . MET A 1 281 ? 38.374 10.526 -40.698 1.00 34.66 281 MET A O 1
ATOM 2207 N N . TYR A 1 282 ? 37.975 8.614 -39.599 1.00 33.09 282 TYR A N 1
ATOM 2208 C CA . TYR A 1 282 ? 39.377 8.248 -39.438 1.00 33.09 282 TYR A CA 1
ATOM 2209 C C . TYR A 1 282 ? 39.934 7.920 -40.827 1.00 33.09 282 TYR A C 1
ATOM 2211 O O . TYR A 1 282 ? 39.760 6.817 -41.353 1.00 33.09 282 TYR A O 1
ATOM 2219 N N . GLN A 1 283 ? 40.599 8.897 -41.447 1.00 35.28 283 GLN A N 1
ATOM 2220 C CA . GLN A 1 283 ? 41.428 8.679 -42.625 1.00 35.28 283 GLN A CA 1
ATOM 2221 C C . GLN A 1 283 ? 42.646 7.851 -42.209 1.00 35.28 283 GLN A C 1
ATOM 2223 O O . GLN A 1 283 ? 43.744 8.363 -42.010 1.00 35.28 283 GLN A O 1
ATOM 2228 N N . SER A 1 284 ? 42.452 6.544 -42.064 1.00 33.81 284 SER A N 1
ATOM 2229 C CA . SER A 1 284 ? 43.566 5.608 -42.098 1.00 33.81 284 SER A CA 1
ATOM 2230 C C . SER A 1 284 ? 43.906 5.355 -43.563 1.00 33.81 284 SER A C 1
ATOM 2232 O O . SER A 1 284 ? 43.154 4.752 -44.327 1.00 33.81 284 SER A O 1
ATOM 2234 N N . SER A 1 285 ? 45.052 5.875 -43.980 1.00 35.34 285 SER A N 1
ATOM 2235 C CA . SER A 1 285 ? 45.704 5.600 -45.255 1.00 35.34 285 SER A CA 1
ATOM 2236 C C . SER A 1 285 ? 46.241 4.160 -45.271 1.00 35.34 285 SER A C 1
ATOM 2238 O O . SER A 1 285 ? 47.442 3.914 -45.288 1.00 35.34 285 SER A O 1
ATOM 2240 N N . GLY A 1 286 ? 45.333 3.183 -45.242 1.00 33.78 286 GLY A N 1
ATOM 2241 C CA . GLY A 1 286 ? 45.625 1.765 -45.422 1.00 33.78 286 GLY A CA 1
ATOM 2242 C C . GLY A 1 286 ? 45.230 1.320 -46.826 1.00 33.78 286 GLY A C 1
ATOM 2243 O O . GLY A 1 286 ? 44.053 1.334 -47.178 1.00 33.78 286 GLY A O 1
ATOM 2244 N N . ARG A 1 287 ? 46.207 0.918 -47.646 1.00 29.47 287 ARG A N 1
ATOM 2245 C CA . ARG A 1 287 ? 45.952 0.257 -48.936 1.00 29.47 287 ARG A CA 1
ATOM 2246 C C . ARG A 1 287 ? 45.116 -1.006 -48.704 1.00 29.47 287 ARG A C 1
ATOM 2248 O O . ARG A 1 287 ? 45.588 -1.946 -48.071 1.00 29.47 287 ARG A O 1
ATOM 2255 N N . ILE A 1 288 ? 43.909 -1.039 -49.262 1.00 32.91 288 ILE A N 1
ATOM 2256 C CA . ILE A 1 288 ? 43.101 -2.255 -49.364 1.00 32.91 288 ILE A CA 1
ATOM 2257 C C . ILE A 1 288 ? 43.694 -3.104 -50.491 1.00 32.91 288 ILE A C 1
ATOM 2259 O O . ILE A 1 288 ? 43.587 -2.756 -51.666 1.00 32.91 288 ILE A O 1
ATOM 2263 N N . THR A 1 289 ? 44.337 -4.214 -50.138 1.00 31.75 289 THR A N 1
ATOM 2264 C CA . THR A 1 289 ? 44.693 -5.270 -51.093 1.00 31.75 289 THR A CA 1
ATOM 2265 C C . THR A 1 289 ? 43.527 -6.250 -51.162 1.00 31.75 289 THR A C 1
ATOM 2267 O O . THR A 1 289 ? 43.227 -6.919 -50.177 1.00 31.75 289 THR A O 1
ATOM 2270 N N . ILE A 1 290 ? 42.856 -6.317 -52.311 1.00 33.22 290 ILE A N 1
ATOM 2271 C CA . ILE A 1 290 ? 41.808 -7.308 -52.585 1.00 33.22 290 ILE A CA 1
ATOM 2272 C C . ILE A 1 290 ? 42.506 -8.633 -52.937 1.00 33.22 290 ILE A C 1
ATOM 2274 O O . ILE A 1 290 ? 43.279 -8.649 -53.899 1.00 33.22 290 ILE A O 1
ATOM 2278 N N . PRO A 1 291 ? 42.272 -9.745 -52.216 1.00 30.81 291 PRO A N 1
ATOM 2279 C CA . PRO A 1 291 ? 42.736 -11.051 -52.660 1.00 30.81 291 PRO A CA 1
ATOM 2280 C C . PRO A 1 291 ? 41.919 -11.469 -53.886 1.00 30.81 291 PRO A C 1
ATOM 2282 O O . PRO A 1 291 ? 40.694 -11.569 -53.825 1.00 30.81 291 PRO A O 1
ATOM 2285 N N . ALA A 1 292 ? 42.592 -11.705 -55.009 1.00 34.97 292 ALA A N 1
ATOM 2286 C CA . ALA A 1 292 ? 41.975 -12.314 -56.176 1.00 34.97 292 ALA A CA 1
ATOM 2287 C C . ALA A 1 292 ? 41.749 -13.810 -55.911 1.00 34.97 292 ALA A C 1
ATOM 2289 O O . ALA A 1 292 ? 42.708 -14.534 -55.648 1.00 34.97 292 ALA A O 1
ATOM 2290 N N . GLY A 1 293 ? 40.500 -14.272 -56.021 1.00 37.28 293 GLY A N 1
ATOM 2291 C CA . GLY A 1 293 ? 40.199 -15.697 -56.172 1.00 37.28 293 GLY A CA 1
ATOM 2292 C C . GLY A 1 293 ? 38.999 -16.201 -55.378 1.00 37.28 293 GLY A C 1
ATOM 2293 O O . GLY A 1 293 ? 39.171 -16.910 -54.394 1.00 37.28 293 GLY A O 1
ATOM 2294 N N . PHE A 1 294 ? 37.786 -15.922 -55.856 1.00 32.38 294 PHE A N 1
ATOM 2295 C CA . PHE A 1 294 ? 36.663 -16.844 -55.677 1.00 32.38 294 PHE A CA 1
ATOM 2296 C C . PHE A 1 294 ? 35.781 -16.762 -56.927 1.00 32.38 294 PHE A C 1
ATOM 2298 O O . PHE A 1 294 ? 35.082 -15.776 -57.147 1.00 32.38 294 PHE A O 1
ATOM 2305 N N . HIS A 1 295 ? 35.916 -17.758 -57.802 1.00 35.75 295 HIS A N 1
ATOM 2306 C CA . HIS A 1 295 ? 35.102 -17.916 -59.005 1.00 35.75 295 HIS A CA 1
ATOM 2307 C C . HIS A 1 295 ? 33.836 -18.705 -58.632 1.00 35.75 295 HIS A C 1
ATOM 2309 O O . HIS A 1 295 ? 33.971 -19.730 -57.959 1.00 35.75 295 HIS A O 1
ATOM 2315 N N . PRO A 1 296 ? 32.631 -18.271 -59.040 1.00 37.34 296 PRO A N 1
ATOM 2316 C CA . PRO A 1 296 ? 31.422 -19.067 -58.895 1.00 37.34 296 PRO A CA 1
ATOM 2317 C C . PRO A 1 296 ? 31.315 -20.102 -60.031 1.00 37.34 296 PRO A C 1
ATOM 2319 O O . PRO A 1 296 ? 31.821 -19.876 -61.130 1.00 37.34 296 PRO A O 1
ATOM 2322 N N . ASP A 1 297 ? 30.620 -21.197 -59.722 1.00 34.94 297 ASP A N 1
ATOM 2323 C CA . ASP A 1 297 ? 30.085 -22.253 -60.597 1.00 34.94 297 ASP A CA 1
ATOM 2324 C C . ASP A 1 297 ? 31.016 -23.371 -61.104 1.00 34.94 297 ASP A C 1
ATOM 2326 O O . ASP A 1 297 ? 31.782 -23.238 -62.055 1.00 34.94 297 ASP A O 1
ATOM 2330 N N . SER A 1 298 ? 30.814 -24.568 -60.542 1.00 33.72 298 SER A N 1
ATOM 2331 C CA . SER A 1 298 ? 30.413 -25.723 -61.359 1.00 33.72 298 SER A CA 1
ATOM 2332 C C . SER A 1 298 ? 29.648 -26.741 -60.507 1.00 33.72 298 SER A C 1
ATOM 2334 O O . SER A 1 298 ? 30.220 -27.477 -59.704 1.00 33.72 298 SER A O 1
ATOM 2336 N N . ASP A 1 299 ? 28.331 -26.761 -60.711 1.00 37.47 299 ASP A N 1
ATOM 2337 C CA . ASP A 1 299 ? 27.485 -27.934 -60.508 1.00 37.47 299 ASP A CA 1
ATOM 2338 C C . ASP A 1 299 ? 28.112 -29.148 -61.212 1.00 37.47 299 ASP A C 1
ATOM 2340 O O . ASP A 1 299 ? 28.496 -29.079 -62.384 1.00 37.47 299 ASP A O 1
ATOM 2344 N N . ARG A 1 300 ? 28.175 -30.281 -60.509 1.00 34.00 300 ARG A N 1
ATOM 2345 C CA . ARG A 1 300 ? 28.325 -31.604 -61.119 1.00 34.00 300 ARG A CA 1
ATOM 2346 C C . ARG A 1 300 ? 27.083 -32.423 -60.810 1.00 34.00 300 ARG A C 1
ATOM 2348 O O . ARG A 1 300 ? 26.900 -32.899 -59.695 1.00 34.00 300 ARG A O 1
ATOM 2355 N N . SER A 1 301 ? 26.267 -32.586 -61.840 1.00 35.06 301 SER A N 1
ATOM 2356 C CA . SER A 1 301 ? 25.437 -33.759 -62.070 1.00 35.06 301 SER A CA 1
ATOM 2357 C C . SER A 1 301 ? 26.322 -34.943 -62.471 1.00 35.06 301 SER A C 1
ATOM 2359 O O . SER A 1 301 ? 27.001 -34.854 -63.495 1.00 35.06 301 SER A O 1
ATOM 2361 N N . GLU A 1 302 ? 26.323 -35.997 -61.658 1.00 37.22 302 GLU A N 1
ATOM 2362 C CA . GLU A 1 302 ? 26.198 -37.432 -62.001 1.00 37.22 302 GLU A CA 1
ATOM 2363 C C . GLU A 1 302 ? 26.282 -38.271 -60.719 1.00 37.22 302 GLU A C 1
ATOM 2365 O O . GLU A 1 302 ? 27.205 -38.030 -59.906 1.00 37.22 302 GLU A O 1
#

Radius of gyration: 28.86 Å; Cα contacts (8 Å, |Δi|>4): 435; chains: 1; bounding box: 73×57×90 Å

Sequence (302 aa):
MTQHIDLRASQLLFNHGPGSILETTRGPVVVTHFGGLDSSIGMLTNGRMVFPREFEIIEPRLSGLLPVGIAGGPPPKLHRVPSNPEIDNQRSWILSTKEFPSWLLCRNPDHPSGNFYLFQAGSRCPICPEDDFHTAIRFVAYCRQGHLDDIRWSGAMHRGQEMCQETTYEWRETTSAMSGIEITCTSCEISMRLDELSRSIGACRGRHPQLEGRGEPPERPGCGEREIVTLRQSSVLWQSDTKRVVTIPNTDSIPILLMECLRREVNSKTSFTEILGDGEMYQSSGRITIPAGFHPDSDRSE

Nearest PDB structures (foldseek):
  7s9w-assembly1_B  TM=6.119E-01  e=4.386E-10  Serratia